Protein AF-A0AAW2GD81-F1 (afdb_monomer_lite)

Sequence (177 aa):
MGRKIFVSSWKNILRLRIRQMFPWLYEVLGHIVSPTDVTKFFIRVIVETIDYRETNNVIRNDFIDMLRELKKHPDKLGDIELTDHLLAAQAFVFFVAGFETSSTTMSNALYELALNQKVQDNLREEIDEAYVKYNGDLKYENIKKMNYLDKVFKGTSSAKKVRCFFFFCFSFNDFTT

Foldseek 3Di:
DLVVVVPDDPVNVVVVVCCVPPVPVCVVCVVVPDQDPVLVVQLVVLLVVLVVCVVVVDDDPDPSNVLVVCQVCVVVVPPDNSDSSNSSVVVVVVCNVVCVVVVVLVVQLVVVCVVPVVLVVVLVVLVVVLCVVVVNDDDPVSVVPSPSVVVSSVVSVVVCVVVVVVVVVVVVVVVPD

Radius of gyration: 21.84 Å; chains: 1; bounding box: 58×33×55 Å

pLDDT: mean 73.51, std 17.92, range [27.25, 95.56]

Secondary structure (DSSP, 8-state):
-HHHHHS--HHHHHHHHHHHH-HHHHHHHGGG----HHHHHHHHHHHHHHHHHHHTT----SHHHHHHHHHH-GGGTTT----HHHHHHHHHHHHHHHHHHHHHHHHHHHHHHHH-HHHHHHHHHHHHHHHHHTTT---HHHHTT-HHHHHHHHHHHHHHHHHHHHHHHHHHHTT--

Organism: NCBI:txid286306

Structure (mmCIF, N/CA/C/O backbone):
data_AF-A0AAW2GD81-F1
#
_entry.id   AF-A0AAW2GD81-F1
#
loop_
_atom_site.group_PDB
_atom_site.id
_atom_site.type_symbol
_atom_site.label_atom_id
_atom_site.label_alt_id
_atom_site.label_comp_id
_atom_site.label_asym_id
_atom_site.label_entity_id
_atom_site.label_seq_id
_atom_site.pdbx_PDB_ins_code
_atom_site.Cartn_x
_atom_site.Cartn_y
_atom_site.Cartn_z
_atom_site.occupancy
_atom_site.B_iso_or_equiv
_atom_site.auth_seq_id
_atom_site.auth_comp_id
_atom_site.auth_asym_id
_atom_site.auth_atom_id
_atom_site.pdbx_PDB_model_num
ATOM 1 N N . MET A 1 1 ? 0.181 -13.813 -2.829 1.00 54.56 1 MET A N 1
ATOM 2 C CA . MET A 1 1 ? 1.376 -13.216 -3.468 1.00 54.56 1 MET A CA 1
ATOM 3 C C . MET A 1 1 ? 2.171 -12.365 -2.482 1.00 54.56 1 MET A C 1
ATOM 5 O O . MET A 1 1 ? 3.228 -12.828 -2.082 1.00 54.56 1 MET A O 1
ATOM 9 N N . GLY A 1 2 ? 1.652 -11.224 -1.998 1.00 57.88 2 GLY A N 1
ATOM 10 C CA . GLY A 1 2 ? 2.378 -10.319 -1.081 1.00 57.88 2 GLY A CA 1
ATOM 11 C C . GLY A 1 2 ? 2.992 -10.999 0.148 1.00 57.88 2 GLY A C 1
ATOM 12 O O . GLY A 1 2 ? 4.177 -10.831 0.396 1.00 57.88 2 GLY A O 1
ATOM 13 N N . ARG A 1 3 ? 2.255 -11.889 0.837 1.00 57.47 3 ARG A N 1
ATOM 14 C CA . ARG A 1 3 ? 2.799 -12.640 1.989 1.00 57.47 3 ARG A CA 1
ATOM 15 C C . ARG A 1 3 ? 4.097 -13.399 1.677 1.00 57.47 3 ARG A C 1
ATOM 17 O O . ARG A 1 3 ? 4.964 -13.425 2.533 1.00 57.47 3 ARG A O 1
ATOM 24 N N . LYS A 1 4 ? 4.271 -13.962 0.469 1.00 62.88 4 LYS A N 1
ATOM 25 C CA . LYS A 1 4 ? 5.480 -14.729 0.092 1.00 62.88 4 LYS A CA 1
ATOM 26 C C . LYS A 1 4 ? 6.751 -13.868 0.026 1.00 62.88 4 LYS A C 1
ATOM 28 O O . LYS A 1 4 ? 7.831 -14.421 0.166 1.00 62.88 4 LYS A O 1
ATOM 33 N N . ILE A 1 5 ? 6.624 -12.551 -0.165 1.00 60.16 5 ILE A N 1
ATOM 34 C CA . ILE A 1 5 ? 7.754 -11.604 -0.125 1.00 60.16 5 ILE A CA 1
ATOM 35 C C . ILE A 1 5 ? 8.283 -11.470 1.309 1.00 60.16 5 ILE A C 1
ATOM 37 O O . ILE A 1 5 ? 9.489 -11.386 1.514 1.00 60.16 5 ILE A O 1
ATOM 41 N N . PHE A 1 6 ? 7.379 -11.505 2.292 1.00 60.94 6 PHE A N 1
ATOM 42 C CA . PHE A 1 6 ? 7.676 -11.219 3.699 1.00 60.94 6 PHE A CA 1
ATOM 43 C C . PHE A 1 6 ? 7.810 -12.469 4.579 1.00 60.94 6 PHE A C 1
ATOM 45 O O . PHE A 1 6 ? 8.219 -12.358 5.733 1.00 60.94 6 PHE A O 1
ATOM 52 N N . VAL A 1 7 ? 7.514 -13.673 4.067 1.00 61.97 7 VAL A N 1
ATOM 53 C CA . VAL A 1 7 ? 7.901 -14.913 4.759 1.00 61.97 7 VAL A CA 1
ATOM 54 C C . VAL A 1 7 ? 9.412 -15.072 4.613 1.00 61.97 7 VAL A C 1
ATOM 56 O O . VAL A 1 7 ? 9.916 -15.543 3.592 1.00 61.97 7 VAL A O 1
ATOM 59 N N . SER A 1 8 ? 10.151 -14.633 5.627 1.00 54.50 8 SER A N 1
ATOM 60 C CA . SER A 1 8 ? 11.606 -14.722 5.630 1.00 54.50 8 SER A CA 1
ATOM 61 C C . SER A 1 8 ? 12.051 -16.183 5.682 1.00 54.50 8 SER A C 1
ATOM 63 O O . SER A 1 8 ? 11.999 -16.840 6.718 1.00 54.50 8 SER A O 1
ATOM 65 N N . SER A 1 9 ? 12.528 -16.698 4.547 1.00 60.16 9 SER A N 1
ATOM 66 C CA . SER A 1 9 ? 13.377 -17.886 4.541 1.00 60.16 9 SER A CA 1
ATOM 67 C C . SER A 1 9 ? 14.662 -17.551 5.298 1.00 60.16 9 SER A C 1
ATOM 69 O O . SER A 1 9 ? 15.224 -16.472 5.109 1.00 60.16 9 SER A O 1
ATOM 71 N N . TRP A 1 10 ? 15.167 -18.469 6.118 1.00 57.72 10 TRP A N 1
ATOM 72 C CA . TRP A 1 10 ? 16.413 -18.286 6.876 1.00 57.72 10 TRP A CA 1
ATOM 73 C C . TRP A 1 10 ? 17.591 -17.846 5.982 1.00 57.72 10 TRP A C 1
ATOM 75 O O . TRP A 1 10 ? 18.424 -17.038 6.382 1.00 57.72 10 TRP A O 1
ATOM 85 N N . LYS A 1 11 ? 17.580 -18.272 4.710 1.00 60.88 11 LYS A N 1
ATOM 86 C CA . LYS A 1 11 ? 18.519 -17.840 3.662 1.00 60.88 11 LYS A CA 1
ATOM 87 C C . LYS A 1 11 ? 18.452 -16.335 3.361 1.00 60.88 11 LYS A C 1
ATOM 89 O O . LYS A 1 11 ? 19.482 -15.724 3.098 1.00 60.88 11 LYS A O 1
ATOM 94 N N . ASN A 1 12 ? 17.264 -15.730 3.400 1.00 62.91 12 ASN A N 1
ATOM 95 C CA . ASN A 1 12 ? 17.059 -14.298 3.167 1.00 62.91 12 ASN A CA 1
ATOM 96 C C . ASN A 1 12 ? 17.467 -13.464 4.387 1.00 62.91 12 ASN A C 1
ATOM 98 O O . ASN A 1 12 ? 18.086 -12.420 4.212 1.00 62.91 12 ASN A O 1
ATOM 102 N N . ILE A 1 13 ? 17.198 -13.943 5.608 1.00 62.97 13 ILE A N 1
ATOM 103 C CA . ILE A 1 13 ? 17.682 -13.299 6.843 1.00 62.97 13 ILE A CA 1
ATOM 104 C C . ILE A 1 13 ? 19.210 -13.312 6.872 1.00 62.97 13 ILE A C 1
ATOM 106 O O . ILE A 1 13 ? 19.828 -12.266 7.054 1.00 62.97 13 ILE A O 1
ATOM 110 N N . LEU A 1 14 ? 19.821 -14.473 6.622 1.00 63.72 14 LEU A N 1
ATOM 111 C CA . LEU A 1 14 ? 21.273 -14.613 6.566 1.00 63.72 14 LEU A CA 1
ATOM 112 C C . LEU A 1 14 ? 21.881 -13.684 5.503 1.00 63.72 14 LEU A C 1
ATOM 114 O O . LEU A 1 14 ? 22.845 -12.979 5.777 1.00 63.72 14 LEU A O 1
ATOM 118 N N . ARG A 1 15 ? 21.262 -13.596 4.320 1.00 62.44 15 ARG A N 1
ATOM 119 C CA . ARG A 1 15 ? 21.666 -12.671 3.248 1.00 62.44 15 ARG A CA 1
ATOM 120 C C . ARG A 1 15 ? 21.580 -11.199 3.667 1.00 62.44 15 ARG A C 1
ATOM 122 O O . ARG A 1 15 ? 22.501 -10.438 3.383 1.00 62.44 15 ARG A O 1
ATOM 129 N N . LEU A 1 16 ? 20.499 -10.789 4.333 1.00 62.78 16 LEU A N 1
ATOM 130 C CA . LEU A 1 16 ? 20.316 -9.413 4.814 1.00 62.78 16 LEU A CA 1
ATOM 131 C C . LEU A 1 16 ? 21.323 -9.056 5.914 1.00 62.78 16 LEU A C 1
ATOM 133 O O . LEU A 1 16 ? 21.840 -7.941 5.932 1.00 62.78 16 LEU A O 1
ATOM 137 N N . ARG A 1 17 ? 21.657 -10.014 6.785 1.00 59.62 17 ARG A N 1
ATOM 138 C CA . ARG A 1 17 ? 22.699 -9.854 7.807 1.00 59.62 17 ARG A CA 1
ATOM 139 C C . ARG A 1 17 ? 24.096 -9.759 7.196 1.00 59.62 17 ARG A C 1
ATOM 141 O O . ARG A 1 17 ? 24.854 -8.881 7.588 1.00 59.62 17 ARG A O 1
ATOM 148 N N . ILE A 1 18 ? 24.404 -10.567 6.180 1.00 62.53 18 ILE A N 1
ATOM 149 C CA . ILE A 1 18 ? 25.664 -10.468 5.424 1.00 62.53 18 ILE A CA 1
ATOM 150 C C . ILE A 1 18 ? 25.779 -9.105 4.726 1.00 62.53 18 ILE A C 1
ATOM 152 O O . ILE A 1 18 ? 26.841 -8.499 4.774 1.00 62.53 18 ILE A O 1
ATOM 156 N N . ARG A 1 19 ? 24.689 -8.571 4.153 1.00 58.25 19 ARG A N 1
ATOM 157 C CA . ARG A 1 19 ? 24.670 -7.227 3.544 1.00 58.25 19 ARG A CA 1
ATOM 158 C C . ARG A 1 19 ? 24.964 -6.111 4.550 1.00 58.25 19 ARG A C 1
ATOM 160 O O . ARG A 1 19 ? 25.643 -5.153 4.204 1.00 58.25 19 ARG A O 1
ATOM 167 N N . GLN A 1 20 ? 24.434 -6.216 5.768 1.00 57.22 20 GLN A N 1
ATOM 168 C CA . GLN A 1 20 ? 24.658 -5.222 6.823 1.00 57.22 20 GLN A CA 1
ATOM 169 C C . GLN A 1 20 ? 26.064 -5.313 7.429 1.00 57.22 20 GLN A C 1
ATOM 171 O O . GLN A 1 20 ? 26.614 -4.294 7.827 1.00 57.22 20 GLN A O 1
ATOM 176 N N . MET A 1 21 ? 26.635 -6.518 7.499 1.00 57.69 21 MET A N 1
ATOM 177 C CA . MET A 1 21 ? 27.901 -6.778 8.192 1.00 57.69 21 MET A CA 1
ATOM 178 C C . MET A 1 21 ? 29.123 -6.748 7.258 1.00 57.69 21 MET A C 1
ATOM 180 O O . MET A 1 21 ? 30.212 -6.391 7.690 1.00 57.69 21 MET A O 1
ATOM 184 N N . PHE A 1 22 ? 28.947 -7.079 5.974 1.00 65.06 22 PHE A N 1
ATOM 185 C CA . PHE A 1 22 ? 30.010 -7.131 4.965 1.00 65.06 22 PHE A CA 1
ATOM 186 C C . PHE A 1 22 ? 29.544 -6.534 3.623 1.00 65.06 22 PHE A C 1
ATOM 188 O O . PHE A 1 22 ? 29.283 -7.277 2.670 1.00 65.06 22 PHE A O 1
ATOM 195 N N . PRO A 1 23 ? 29.472 -5.193 3.510 1.00 62.59 23 PRO A N 1
ATOM 196 C CA . PRO A 1 23 ? 29.014 -4.512 2.295 1.00 62.59 23 PRO A CA 1
ATOM 197 C C . PRO A 1 23 ? 29.844 -4.880 1.053 1.00 62.59 23 PRO A C 1
ATOM 199 O O . PRO A 1 23 ? 29.269 -5.139 0.001 1.00 62.59 23 PRO A O 1
ATOM 202 N N . TRP A 1 24 ? 31.166 -5.049 1.194 1.00 58.28 24 TRP A N 1
ATOM 203 C CA . TRP A 1 24 ? 32.077 -5.399 0.089 1.00 58.28 24 TRP A CA 1
ATOM 204 C C . TRP A 1 24 ? 31.796 -6.768 -0.565 1.00 58.28 24 TRP A C 1
ATOM 206 O O . TRP A 1 24 ? 31.959 -6.941 -1.769 1.00 58.28 24 TRP A O 1
ATOM 216 N N . LEU A 1 25 ? 31.316 -7.744 0.214 1.00 56.66 25 LEU A N 1
ATOM 217 C CA . LEU A 1 25 ? 31.020 -9.101 -0.246 1.00 56.66 25 LEU A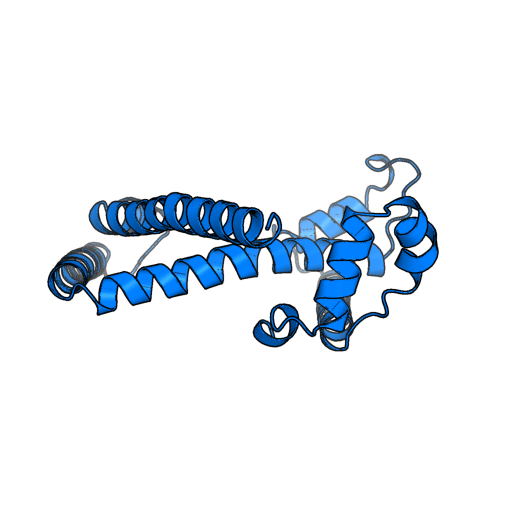 CA 1
ATOM 218 C C . LEU A 1 25 ? 29.663 -9.129 -0.956 1.00 56.66 25 LEU A C 1
ATOM 220 O O . LEU A 1 25 ? 29.466 -9.879 -1.909 1.00 56.66 25 LEU A O 1
ATOM 224 N N . TYR A 1 26 ? 28.733 -8.281 -0.506 1.00 56.34 26 TYR A N 1
ATOM 225 C CA . TYR A 1 26 ? 27.433 -8.093 -1.137 1.00 56.34 26 TYR A CA 1
ATOM 226 C C . TYR A 1 26 ? 27.522 -7.290 -2.439 1.00 56.34 26 TYR A C 1
ATOM 228 O O . TYR A 1 26 ? 26.696 -7.513 -3.309 1.00 56.34 26 TYR A O 1
ATOM 236 N N . GLU A 1 27 ? 28.505 -6.411 -2.635 1.00 58.06 27 GLU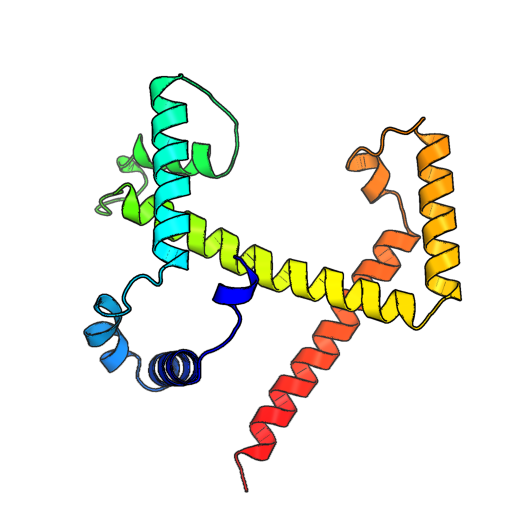 A N 1
ATOM 237 C CA . GLU A 1 27 ? 28.705 -5.773 -3.948 1.00 58.06 27 GLU A CA 1
ATOM 238 C C . GLU A 1 27 ? 29.151 -6.780 -5.020 1.00 58.06 27 GLU A C 1
ATOM 240 O O . GLU A 1 27 ? 28.689 -6.715 -6.156 1.00 58.06 27 GLU A O 1
ATOM 245 N N . VAL A 1 28 ? 29.935 -7.796 -4.642 1.00 56.75 28 VAL A N 1
ATOM 246 C CA . VAL A 1 28 ? 30.357 -8.878 -5.551 1.00 56.75 28 VAL A CA 1
ATOM 247 C C . VAL A 1 28 ? 29.256 -9.936 -5.752 1.00 56.75 28 VAL A C 1
ATOM 249 O O . VAL A 1 28 ? 29.022 -10.390 -6.869 1.00 56.75 28 VAL A O 1
ATOM 252 N N . LEU A 1 29 ? 28.541 -10.330 -4.689 1.00 46.03 29 LEU A N 1
ATOM 253 C CA . LEU A 1 29 ? 27.479 -11.358 -4.737 1.00 46.03 29 LEU A CA 1
ATOM 254 C C . LEU A 1 29 ? 26.064 -10.799 -4.987 1.00 46.03 29 LEU A C 1
ATOM 256 O O . LEU A 1 29 ? 25.127 -11.567 -5.211 1.00 46.03 29 LEU A O 1
ATOM 260 N N . GLY A 1 30 ? 25.877 -9.480 -4.947 1.00 50.72 30 GLY A N 1
ATOM 261 C CA . GLY A 1 30 ? 24.583 -8.792 -5.046 1.00 50.72 30 GLY A CA 1
ATOM 262 C C . GLY A 1 30 ? 23.939 -8.909 -6.422 1.00 50.72 30 GLY A C 1
ATOM 263 O O . GLY A 1 30 ? 22.718 -9.037 -6.517 1.00 50.72 30 GLY A O 1
ATOM 264 N N . HIS A 1 31 ? 24.759 -9.005 -7.472 1.00 52.00 31 HIS A N 1
ATOM 265 C CA . HIS A 1 31 ? 24.326 -9.339 -8.832 1.00 52.00 31 HIS A CA 1
ATOM 266 C C . HIS A 1 31 ? 23.762 -10.770 -8.965 1.00 52.00 31 HIS A C 1
ATOM 268 O O . HIS A 1 31 ? 23.119 -11.085 -9.962 1.00 52.00 31 HIS A O 1
ATOM 274 N N . ILE A 1 32 ? 23.956 -11.632 -7.955 1.00 43.56 32 ILE A N 1
ATOM 275 C CA . ILE A 1 32 ? 23.536 -13.047 -7.931 1.00 43.56 32 ILE A CA 1
ATOM 276 C C . ILE A 1 32 ? 22.288 -13.251 -7.047 1.00 43.56 32 ILE A C 1
ATOM 278 O O . ILE A 1 32 ? 21.827 -14.377 -6.843 1.00 43.56 32 ILE A O 1
ATOM 282 N N . VAL A 1 33 ? 21.662 -12.184 -6.529 1.00 51.19 33 VAL A N 1
ATOM 283 C CA . VAL A 1 33 ? 20.359 -12.303 -5.853 1.00 51.19 33 VAL A CA 1
ATOM 284 C C . VAL A 1 33 ? 19.287 -12.587 -6.905 1.00 51.19 33 VAL A C 1
ATOM 286 O O . VAL A 1 33 ? 18.623 -11.695 -7.421 1.00 51.19 33 VAL A O 1
ATOM 289 N N . SER A 1 34 ? 19.167 -13.871 -7.245 1.00 47.91 34 SER A N 1
ATOM 290 C CA . SER A 1 34 ? 18.274 -14.391 -8.272 1.00 47.91 34 SER A CA 1
ATOM 291 C C . SER A 1 34 ? 16.852 -13.856 -8.077 1.00 47.91 34 SER A C 1
ATOM 293 O O . SER A 1 34 ? 16.343 -13.890 -6.946 1.00 47.91 34 SER A O 1
ATOM 295 N N . PRO A 1 35 ? 16.191 -13.371 -9.144 1.00 56.06 35 PRO A N 1
ATOM 296 C CA . PRO A 1 35 ? 14.822 -12.908 -9.045 1.00 56.06 35 PRO A CA 1
ATOM 297 C C . PRO A 1 35 ? 13.951 -14.082 -8.601 1.00 56.06 35 PRO A C 1
ATOM 299 O O . PRO A 1 35 ? 13.804 -15.082 -9.306 1.00 56.06 35 PRO A O 1
ATOM 302 N N . THR A 1 36 ? 13.391 -13.960 -7.398 1.00 65.62 36 THR A N 1
ATOM 303 C CA . THR A 1 36 ? 12.396 -14.910 -6.893 1.00 65.62 36 THR A CA 1
ATOM 304 C C . THR A 1 36 ? 11.202 -14.947 -7.849 1.00 65.62 36 THR A C 1
ATOM 306 O O . THR A 1 36 ? 10.950 -13.971 -8.560 1.00 65.62 36 THR A O 1
ATOM 309 N N . ASP A 1 37 ? 10.423 -16.030 -7.854 1.00 72.12 37 ASP A N 1
ATOM 310 C CA . ASP A 1 37 ? 9.219 -16.130 -8.700 1.00 72.12 37 ASP A CA 1
ATOM 311 C C . ASP A 1 37 ? 8.272 -14.937 -8.511 1.00 72.12 37 ASP A C 1
ATOM 313 O O . ASP A 1 37 ? 7.595 -14.504 -9.443 1.00 72.12 37 ASP A O 1
ATOM 317 N N . VAL A 1 38 ? 8.275 -14.357 -7.307 1.00 71.56 38 VAL A N 1
ATOM 318 C CA . VAL A 1 38 ? 7.512 -13.153 -6.992 1.00 71.56 38 VAL A CA 1
ATOM 319 C C . VAL A 1 38 ? 8.084 -11.936 -7.717 1.00 71.56 38 VAL A C 1
ATOM 321 O O . VAL A 1 38 ? 7.341 -11.240 -8.398 1.00 71.56 38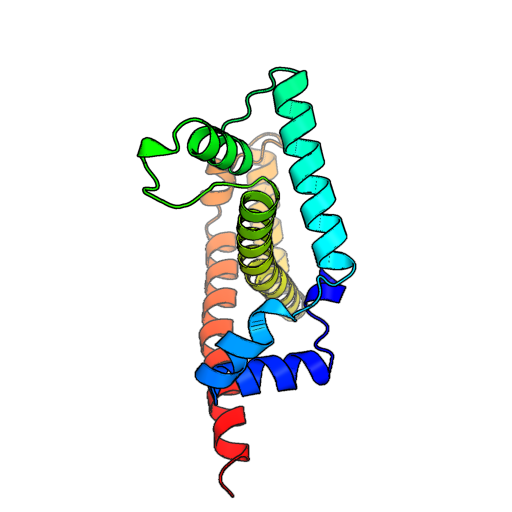 VAL A O 1
ATOM 324 N N . THR A 1 39 ? 9.394 -11.704 -7.649 1.00 72.00 39 THR A N 1
ATOM 325 C CA . THR A 1 39 ? 10.052 -10.601 -8.368 1.00 72.00 39 THR A CA 1
ATOM 326 C C . THR A 1 39 ? 9.825 -10.702 -9.878 1.00 72.00 39 THR A C 1
ATOM 328 O O . THR A 1 39 ? 9.468 -9.707 -10.501 1.00 72.00 39 THR A O 1
ATOM 331 N N . LYS A 1 40 ? 9.947 -11.903 -10.466 1.00 79.62 40 LYS A N 1
ATOM 332 C CA . LYS A 1 40 ? 9.684 -12.124 -11.900 1.00 79.62 40 LYS A CA 1
ATOM 333 C C . LYS A 1 40 ? 8.239 -11.806 -12.275 1.00 79.62 40 LYS A C 1
ATOM 335 O O . LYS A 1 40 ? 8.005 -11.149 -13.283 1.00 79.62 40 LYS A O 1
ATOM 340 N N . PHE A 1 41 ? 7.280 -12.245 -11.458 1.00 83.06 41 PHE A N 1
ATOM 341 C CA . PHE A 1 41 ? 5.867 -11.934 -11.657 1.00 83.06 41 PHE A CA 1
ATOM 342 C C . PHE A 1 41 ? 5.608 -10.423 -11.633 1.00 83.06 41 PHE A C 1
ATOM 344 O O . PHE A 1 41 ? 4.957 -9.910 -12.537 1.00 83.06 41 PHE A O 1
ATOM 351 N N . PHE A 1 42 ? 6.133 -9.711 -10.630 1.00 81.38 42 PHE A N 1
ATOM 352 C CA . PHE A 1 42 ? 5.947 -8.263 -10.518 1.00 81.38 42 PHE A CA 1
ATOM 353 C C . PHE A 1 42 ? 6.597 -7.509 -11.675 1.00 81.38 42 PHE A C 1
ATOM 355 O O . PHE A 1 42 ? 5.949 -6.643 -12.256 1.00 81.38 42 PHE A O 1
ATOM 362 N N . ILE A 1 43 ? 7.833 -7.868 -12.041 1.00 81.62 43 ILE A N 1
ATOM 363 C CA . ILE A 1 43 ? 8.514 -7.265 -13.189 1.00 81.62 43 ILE A CA 1
ATOM 364 C C . ILE A 1 43 ? 7.684 -7.467 -14.455 1.00 81.62 43 ILE A C 1
ATOM 366 O O . ILE A 1 43 ? 7.412 -6.499 -15.154 1.00 81.62 43 ILE A O 1
ATOM 370 N N . ARG A 1 44 ? 7.221 -8.698 -14.703 1.00 86.69 44 ARG A N 1
ATOM 371 C CA . ARG A 1 44 ? 6.382 -9.013 -15.862 1.00 86.69 44 ARG A CA 1
ATOM 372 C C . ARG A 1 44 ? 5.119 -8.150 -15.906 1.00 86.69 44 ARG A C 1
ATOM 374 O O . ARG A 1 44 ? 4.870 -7.523 -16.922 1.00 86.69 44 ARG A O 1
ATOM 381 N N . VAL A 1 45 ? 4.369 -8.063 -14.804 1.00 88.62 45 VAL A N 1
ATOM 382 C CA . VAL A 1 45 ? 3.128 -7.264 -14.742 1.00 88.62 45 VAL A CA 1
ATOM 383 C C . VAL A 1 45 ? 3.392 -5.780 -15.001 1.00 88.62 45 VAL A C 1
ATOM 385 O O . VAL A 1 45 ? 2.603 -5.128 -15.680 1.00 88.62 45 VAL A O 1
ATOM 388 N N . ILE A 1 46 ? 4.481 -5.230 -14.459 1.00 86.69 46 ILE A N 1
ATOM 389 C CA . ILE A 1 46 ? 4.817 -3.816 -14.655 1.00 86.69 46 ILE A CA 1
ATOM 390 C C . ILE A 1 46 ? 5.209 -3.549 -16.110 1.00 86.69 46 ILE A C 1
ATOM 392 O O . ILE A 1 46 ? 4.688 -2.601 -16.691 1.00 86.69 46 ILE A O 1
ATOM 396 N N . VAL A 1 47 ? 6.058 -4.393 -16.703 1.00 85.75 47 VAL A N 1
ATOM 397 C CA . VAL A 1 47 ? 6.456 -4.278 -18.117 1.00 85.75 47 VAL A CA 1
ATOM 398 C C . VAL A 1 47 ? 5.231 -4.394 -19.028 1.00 85.75 47 VAL A C 1
ATOM 400 O O . VAL A 1 47 ? 4.966 -3.477 -19.794 1.00 85.75 47 VAL A O 1
ATOM 403 N N . GLU A 1 48 ? 4.396 -5.423 -18.845 1.00 88.94 48 GLU A N 1
ATOM 404 C CA . GLU A 1 48 ? 3.144 -5.595 -19.603 1.00 88.94 48 GLU A CA 1
ATOM 405 C C . GLU A 1 48 ? 2.206 -4.382 -19.461 1.00 88.94 48 GLU A C 1
ATOM 407 O O . GLU A 1 48 ? 1.533 -3.986 -20.413 1.00 88.94 48 GLU A O 1
ATOM 412 N N . THR A 1 49 ? 2.162 -3.759 -18.278 1.00 89.06 49 THR A N 1
ATOM 413 C CA . THR A 1 49 ? 1.353 -2.553 -18.040 1.00 89.06 49 THR A CA 1
ATOM 414 C C . THR A 1 49 ? 1.905 -1.339 -18.784 1.00 89.06 49 THR A C 1
ATOM 416 O O . THR A 1 49 ? 1.119 -0.547 -19.308 1.00 89.06 49 THR A O 1
ATOM 419 N N . ILE A 1 50 ? 3.228 -1.171 -18.822 1.00 85.25 50 ILE A N 1
ATOM 420 C CA . ILE A 1 50 ? 3.884 -0.095 -19.575 1.00 85.25 50 ILE A CA 1
ATOM 421 C C . ILE A 1 50 ? 3.612 -0.290 -21.072 1.00 85.25 50 ILE A C 1
ATOM 423 O O . ILE A 1 50 ? 3.061 0.617 -21.697 1.00 85.25 50 ILE A O 1
ATOM 427 N N . ASP A 1 51 ? 3.864 -1.488 -21.603 1.00 87.62 51 ASP A N 1
ATOM 428 C CA . ASP A 1 51 ? 3.674 -1.831 -23.020 1.00 87.62 51 ASP A CA 1
ATOM 429 C C . ASP A 1 51 ? 2.220 -1.630 -23.471 1.00 87.62 51 ASP A C 1
ATOM 431 O O . ASP A 1 51 ? 1.942 -1.036 -24.520 1.00 87.62 51 ASP A O 1
ATOM 435 N N . TYR A 1 52 ? 1.260 -2.074 -22.652 1.00 90.31 52 TYR A N 1
ATOM 436 C CA . TYR A 1 52 ? -0.16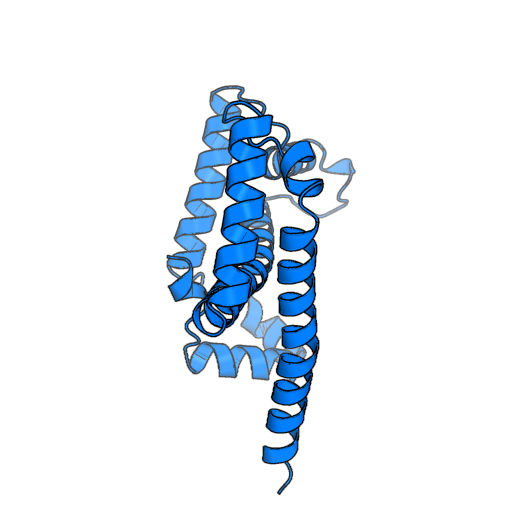4 -1.882 -22.920 1.00 90.31 52 TYR A CA 1
ATOM 437 C C . TYR A 1 52 ? -0.527 -0.395 -23.000 1.00 90.31 52 TYR A C 1
ATOM 439 O O . TYR A 1 52 ? -1.270 0.016 -23.895 1.00 90.31 52 TYR A O 1
ATOM 447 N N . ARG A 1 53 ? -0.018 0.427 -22.075 1.00 88.62 53 ARG A N 1
ATOM 448 C CA . ARG A 1 53 ? -0.308 1.869 -22.039 1.00 88.62 53 ARG A CA 1
ATOM 449 C C . ARG A 1 53 ? 0.347 2.620 -23.190 1.00 88.62 53 ARG A C 1
ATOM 451 O O . ARG A 1 53 ? -0.249 3.579 -23.674 1.00 88.62 53 ARG A O 1
ATOM 458 N N . GLU A 1 54 ? 1.539 2.205 -23.614 1.00 83.81 54 GLU A N 1
ATOM 459 C CA . GLU A 1 54 ? 2.212 2.758 -24.792 1.00 83.81 54 GLU A CA 1
ATOM 460 C C . GLU A 1 54 ? 1.445 2.424 -26.073 1.00 83.81 54 GLU A C 1
ATOM 462 O O . GLU A 1 54 ? 1.123 3.325 -26.842 1.00 83.81 54 GLU A O 1
ATOM 467 N N . THR A 1 55 ? 1.053 1.162 -26.253 1.00 89.62 55 THR A N 1
ATOM 468 C CA . THR A 1 55 ? 0.338 0.710 -27.459 1.00 89.62 55 THR A CA 1
ATOM 469 C C . THR A 1 55 ? -1.050 1.344 -27.586 1.00 89.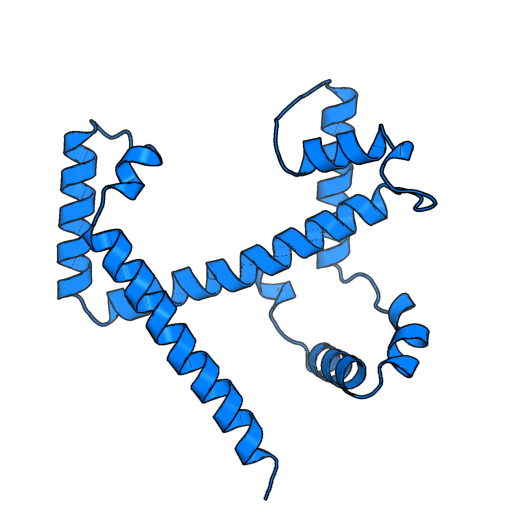62 55 THR A C 1
ATOM 471 O O . THR A 1 55 ? -1.474 1.712 -28.679 1.00 89.62 55 THR A O 1
ATOM 474 N N . ASN A 1 56 ? -1.767 1.500 -26.469 1.00 91.38 56 ASN A N 1
ATOM 475 C CA . ASN A 1 56 ? -3.141 2.013 -26.458 1.00 91.38 56 ASN A CA 1
ATOM 476 C C . ASN A 1 56 ? -3.237 3.524 -26.181 1.00 91.38 56 ASN A C 1
ATOM 478 O O . ASN A 1 56 ? -4.344 4.037 -26.028 1.00 91.38 56 ASN A O 1
ATOM 482 N N . ASN A 1 57 ? -2.109 4.240 -26.089 1.00 85.81 57 ASN A N 1
ATOM 483 C CA . ASN A 1 57 ? -2.053 5.671 -25.757 1.00 85.81 57 ASN A CA 1
ATOM 484 C C . ASN A 1 57 ? -2.870 6.053 -24.505 1.00 85.81 57 ASN A C 1
ATOM 486 O O . ASN A 1 57 ? -3.519 7.098 -24.450 1.00 85.81 57 ASN A O 1
ATOM 490 N N . VAL A 1 58 ? -2.836 5.203 -23.474 1.00 87.62 58 VAL A N 1
ATOM 491 C CA . VAL A 1 58 ? -3.524 5.467 -22.205 1.00 87.62 58 VAL A CA 1
ATOM 492 C C . VAL A 1 58 ? -2.616 6.311 -21.313 1.00 87.62 58 VAL A C 1
ATOM 494 O O . VAL A 1 58 ? -1.486 5.920 -20.999 1.00 87.62 58 VAL A O 1
ATOM 497 N N . ILE A 1 59 ? -3.128 7.468 -20.887 1.00 85.00 59 ILE A N 1
ATOM 498 C CA . ILE A 1 59 ? -2.473 8.368 -19.933 1.00 85.00 59 ILE A CA 1
ATOM 499 C C . ILE A 1 59 ? -3.272 8.357 -18.633 1.00 85.00 59 ILE A C 1
ATOM 501 O O . ILE A 1 59 ? -4.471 8.636 -18.605 1.00 85.00 59 ILE A O 1
ATOM 505 N N . ARG A 1 60 ? -2.591 8.018 -17.548 1.00 82.06 60 ARG A N 1
ATOM 506 C CA . ARG A 1 60 ? -3.103 7.980 -16.190 1.00 82.06 60 ARG A CA 1
ATOM 507 C C . ARG A 1 60 ? -1.998 8.529 -15.301 1.00 82.06 60 ARG A C 1
ATOM 509 O O . ARG A 1 60 ? -1.072 7.792 -15.010 1.00 82.06 60 ARG A O 1
ATOM 516 N N . ASN A 1 61 ? -2.107 9.802 -14.905 1.00 88.56 61 ASN A N 1
ATOM 517 C CA . ASN A 1 61 ? -1.129 10.569 -14.108 1.00 88.56 61 ASN A CA 1
ATOM 518 C C . ASN A 1 61 ? -0.793 9.901 -12.756 1.00 88.56 61 ASN A C 1
ATOM 520 O O . ASN A 1 61 ? -1.207 10.352 -11.690 1.00 88.56 61 ASN A O 1
ATOM 524 N N . ASP A 1 62 ? -0.083 8.785 -12.813 1.00 89.50 62 ASP A N 1
ATOM 525 C CA . ASP A 1 62 ? 0.245 7.886 -11.726 1.00 89.50 62 ASP A CA 1
ATOM 526 C C . ASP A 1 62 ? 1.743 7.568 -11.749 1.00 89.50 62 ASP A C 1
ATOM 528 O O . ASP A 1 62 ? 2.514 8.072 -12.567 1.00 89.50 62 ASP A O 1
ATOM 532 N N . PHE A 1 63 ? 2.172 6.740 -10.803 1.00 87.00 63 PHE A N 1
ATOM 533 C CA . PHE A 1 63 ? 3.578 6.404 -10.648 1.00 87.00 63 PHE A CA 1
ATOM 534 C C . PHE A 1 63 ? 4.185 5.724 -11.894 1.00 87.00 63 PHE A C 1
ATOM 536 O O . PHE A 1 63 ? 5.334 5.994 -12.228 1.00 87.00 63 PHE A O 1
ATOM 543 N N . ILE A 1 64 ? 3.429 4.887 -12.614 1.00 87.19 64 ILE A N 1
ATOM 544 C CA . ILE A 1 64 ? 3.920 4.210 -13.826 1.00 87.19 64 ILE A CA 1
ATOM 545 C C . ILE A 1 64 ? 4.074 5.213 -14.973 1.00 87.19 64 ILE A C 1
ATOM 547 O O . ILE A 1 64 ? 5.045 5.152 -15.725 1.00 87.19 64 ILE A O 1
ATOM 551 N N . ASP A 1 65 ? 3.161 6.175 -15.077 1.00 88.38 65 ASP A N 1
ATOM 552 C CA . ASP A 1 65 ? 3.260 7.235 -16.077 1.00 88.38 65 ASP A CA 1
ATOM 553 C C . ASP A 1 65 ? 4.436 8.182 -15.807 1.00 88.38 65 ASP A C 1
ATOM 555 O O . ASP A 1 65 ? 5.121 8.566 -16.753 1.00 88.38 65 ASP A O 1
ATOM 559 N N . MET A 1 66 ? 4.734 8.476 -14.538 1.00 86.50 66 MET A N 1
ATOM 560 C CA . MET A 1 66 ? 5.940 9.215 -14.147 1.00 86.50 66 MET A CA 1
ATOM 561 C C . MET A 1 66 ? 7.215 8.465 -14.559 1.00 86.50 66 MET A C 1
ATOM 563 O O . MET A 1 66 ? 8.131 9.057 -15.120 1.00 86.50 66 MET A O 1
ATOM 567 N N . LEU A 1 67 ? 7.263 7.147 -14.341 1.00 84.69 67 LEU A N 1
ATOM 568 C CA . LEU A 1 67 ? 8.376 6.304 -14.787 1.00 84.69 67 LEU A CA 1
ATOM 569 C C . LEU A 1 67 ? 8.537 6.305 -16.318 1.00 84.69 67 LEU A C 1
ATOM 571 O O . LEU A 1 67 ? 9.657 6.384 -16.822 1.00 84.69 67 LEU A O 1
ATOM 575 N N . ARG A 1 68 ? 7.428 6.274 -17.066 1.00 83.56 68 ARG A N 1
ATOM 576 C CA . ARG A 1 68 ? 7.428 6.385 -18.533 1.00 83.56 68 ARG A CA 1
ATOM 577 C C . ARG A 1 68 ? 7.911 7.759 -19.005 1.00 83.56 68 ARG A C 1
ATOM 579 O O . ARG A 1 68 ? 8.629 7.845 -19.996 1.00 83.56 68 ARG A O 1
ATOM 586 N N . GLU A 1 69 ? 7.532 8.832 -18.317 1.00 84.00 69 GLU A N 1
ATOM 587 C CA . GLU A 1 69 ? 8.007 10.187 -18.620 1.00 84.00 69 GLU A CA 1
ATOM 588 C C . GLU A 1 69 ? 9.518 10.317 -18.388 1.00 84.00 69 GLU A C 1
ATOM 590 O O . GLU A 1 69 ? 10.224 10.850 -19.242 1.00 84.00 69 GLU A O 1
ATOM 595 N N . LEU A 1 70 ? 10.033 9.742 -17.296 1.00 82.94 70 LEU A N 1
ATOM 596 C CA . LEU A 1 70 ? 11.474 9.667 -17.031 1.00 82.94 70 LEU A CA 1
ATOM 597 C C . LEU A 1 70 ? 12.221 8.866 -18.109 1.00 82.94 70 LEU A C 1
ATOM 599 O O . LEU A 1 70 ? 13.303 9.271 -18.520 1.00 82.94 70 LEU A O 1
ATOM 603 N N . LYS A 1 71 ? 11.628 7.781 -18.626 1.00 79.31 71 LYS A N 1
ATOM 604 C CA . LYS A 1 71 ? 12.184 7.004 -19.752 1.00 79.31 71 LYS A CA 1
ATOM 605 C C . LYS A 1 71 ? 12.290 7.827 -21.041 1.00 79.31 71 LYS A C 1
ATOM 607 O O . LYS A 1 71 ? 13.249 7.669 -21.789 1.00 79.31 71 LYS A O 1
ATOM 612 N N . LYS A 1 72 ? 11.313 8.700 -21.311 1.00 81.00 72 LYS A N 1
ATOM 613 C CA . LYS A 1 72 ? 11.284 9.562 -22.510 1.00 81.00 72 LYS A CA 1
ATOM 614 C C . LYS A 1 72 ? 12.256 10.743 -22.439 1.00 81.00 72 LYS A C 1
ATOM 616 O O . LYS A 1 72 ? 12.618 11.273 -23.486 1.00 81.00 72 LYS A O 1
ATOM 621 N N . HIS A 1 73 ? 12.673 11.135 -21.236 1.00 81.75 73 HIS A N 1
ATOM 622 C CA . HIS A 1 73 ? 13.578 12.258 -20.980 1.00 81.75 73 HIS A CA 1
ATOM 623 C C . HIS A 1 73 ? 14.850 11.799 -20.241 1.00 81.75 73 HIS A C 1
ATOM 625 O O . HIS A 1 73 ? 15.046 12.151 -19.071 1.00 81.75 73 HIS A O 1
ATOM 631 N N . PRO A 1 74 ? 15.719 10.999 -20.896 1.00 71.56 74 PRO A N 1
ATOM 632 C CA . PRO A 1 74 ? 16.941 10.480 -20.278 1.00 71.56 74 PRO A CA 1
ATOM 633 C C . PRO A 1 74 ? 17.945 11.590 -19.925 1.00 71.56 74 PRO A C 1
ATOM 635 O O . PRO A 1 74 ? 18.777 11.413 -19.041 1.00 71.56 74 PRO A O 1
ATOM 638 N N . ASP A 1 75 ? 17.817 12.769 -20.540 1.00 73.94 75 ASP A N 1
ATOM 639 C CA . ASP A 1 75 ? 18.596 13.979 -20.260 1.00 73.94 75 ASP A CA 1
ATOM 640 C C . ASP A 1 75 ? 18.528 14.424 -18.789 1.00 73.94 75 ASP A C 1
ATOM 642 O O . ASP A 1 75 ? 19.466 15.035 -18.278 1.00 73.94 75 ASP A O 1
ATOM 646 N N . LYS A 1 76 ? 17.455 14.062 -18.074 1.00 69.88 76 LYS A N 1
ATOM 647 C CA . LYS A 1 76 ? 17.280 14.366 -16.645 1.00 69.88 76 LYS A CA 1
ATOM 648 C C . LYS A 1 76 ? 17.995 13.389 -15.703 1.00 69.88 76 LYS A C 1
ATOM 650 O O . LYS A 1 76 ? 18.048 13.660 -14.505 1.00 69.88 76 LYS A O 1
ATOM 655 N N . LEU A 1 77 ? 18.507 12.263 -16.206 1.00 65.81 77 LEU A N 1
ATOM 656 C CA . LEU A 1 77 ? 19.080 11.172 -15.402 1.00 65.81 77 LEU A CA 1
ATOM 657 C C . LEU A 1 77 ? 20.587 10.943 -15.608 1.00 65.81 77 LEU A C 1
ATOM 659 O O . LEU A 1 77 ? 21.159 10.085 -14.934 1.00 65.81 77 LEU A O 1
ATOM 663 N N . GLY A 1 78 ? 21.247 11.729 -16.463 1.00 69.88 78 GLY A N 1
ATOM 664 C CA . GLY A 1 78 ? 22.681 11.582 -16.744 1.00 69.88 78 GLY A CA 1
ATOM 665 C C . GLY A 1 78 ? 22.995 10.281 -17.493 1.00 69.88 78 GLY A C 1
ATOM 666 O O . GLY A 1 78 ? 22.225 9.868 -18.354 1.00 69.88 78 GLY A O 1
ATOM 667 N N . ASP A 1 79 ? 24.102 9.616 -17.145 1.00 65.81 79 ASP A N 1
ATOM 668 C CA . ASP A 1 79 ? 24.591 8.389 -17.809 1.00 65.81 79 ASP A CA 1
ATOM 669 C C . ASP A 1 79 ? 23.821 7.101 -17.426 1.00 65.81 79 ASP A C 1
ATOM 671 O O . ASP A 1 79 ? 24.288 5.987 -17.670 1.00 65.81 79 ASP A O 1
ATOM 675 N N . ILE A 1 80 ? 22.654 7.213 -16.781 1.00 68.19 80 ILE A N 1
ATOM 676 C CA . ILE A 1 80 ? 21.870 6.049 -16.346 1.00 68.19 80 ILE A CA 1
ATOM 677 C C . ILE A 1 80 ? 20.966 5.580 -17.489 1.00 68.19 80 ILE A C 1
ATOM 679 O O . ILE A 1 80 ? 19.953 6.206 -17.801 1.00 68.19 80 ILE A O 1
ATOM 683 N N . GLU A 1 81 ? 21.291 4.427 -18.073 1.00 67.31 81 GLU A N 1
ATOM 684 C CA . GLU A 1 81 ? 20.448 3.787 -19.080 1.00 67.31 81 GLU A CA 1
ATOM 685 C C . GLU A 1 81 ? 19.179 3.196 -18.440 1.00 67.31 81 GLU A C 1
ATOM 687 O O . GLU A 1 81 ? 19.211 2.275 -17.618 1.00 67.31 81 GLU A O 1
ATOM 692 N N . LEU A 1 82 ? 18.028 3.755 -18.810 1.00 70.06 82 LEU A N 1
ATOM 693 C CA . LEU A 1 82 ? 16.735 3.431 -18.219 1.00 70.06 82 LEU A CA 1
ATOM 694 C C . LEU A 1 82 ? 16.083 2.236 -18.932 1.00 70.06 82 LEU A C 1
ATOM 696 O O . LEU A 1 82 ? 15.203 2.385 -19.778 1.00 70.06 82 LEU A O 1
ATOM 700 N N . THR A 1 83 ? 16.522 1.023 -18.593 1.00 78.06 83 THR A N 1
ATOM 701 C CA . THR A 1 83 ? 15.918 -0.215 -19.115 1.00 78.06 83 THR A CA 1
ATOM 702 C C . THR A 1 83 ? 14.544 -0.480 -18.481 1.00 78.06 83 THR A C 1
ATOM 704 O O . THR A 1 83 ? 14.330 -0.201 -17.299 1.00 78.06 83 THR A O 1
ATOM 707 N N . ASP A 1 84 ? 13.628 -1.132 -19.205 1.00 74.69 84 ASP A N 1
ATOM 708 C CA . ASP A 1 84 ? 12.308 -1.539 -18.682 1.00 74.69 84 ASP A CA 1
ATOM 709 C C . ASP A 1 84 ? 12.396 -2.403 -17.417 1.00 74.69 84 ASP A C 1
ATOM 711 O O . ASP A 1 84 ? 11.588 -2.283 -16.494 1.00 74.69 84 ASP A O 1
ATOM 715 N N . HIS A 1 85 ? 13.442 -3.222 -17.315 1.00 73.69 85 HIS A N 1
ATOM 716 C CA . HIS A 1 85 ? 13.734 -3.992 -16.110 1.00 73.69 85 HIS A CA 1
ATOM 717 C C . HIS A 1 85 ? 14.116 -3.120 -14.908 1.00 73.69 85 HIS A C 1
ATOM 719 O O . HIS A 1 85 ? 13.729 -3.447 -13.786 1.00 73.69 85 HIS A O 1
ATOM 725 N N . LEU A 1 86 ? 14.837 -2.016 -15.124 1.00 76.38 86 LEU A N 1
ATOM 726 C CA . LEU A 1 86 ? 15.211 -1.079 -14.064 1.00 76.38 86 LEU A CA 1
ATOM 727 C C . LEU A 1 86 ? 13.980 -0.312 -13.562 1.00 76.38 86 LEU A C 1
ATOM 729 O O . LEU A 1 86 ? 13.774 -0.197 -12.354 1.00 76.38 86 LEU A O 1
ATOM 733 N N . LEU A 1 87 ? 13.111 0.124 -14.477 1.00 79.50 87 LEU A N 1
ATOM 734 C CA . LEU A 1 87 ? 11.821 0.737 -14.149 1.00 79.50 87 LEU A CA 1
ATOM 735 C C . LEU A 1 87 ? 10.934 -0.186 -13.324 1.00 79.50 87 LEU A C 1
ATOM 737 O O . LEU A 1 87 ? 10.409 0.198 -12.275 1.00 79.50 87 LEU A O 1
ATOM 741 N N . ALA A 1 88 ? 10.800 -1.427 -13.782 1.00 79.81 88 ALA A N 1
ATOM 742 C CA . ALA A 1 88 ? 10.017 -2.432 -13.094 1.00 79.81 88 ALA A CA 1
ATOM 743 C C . ALA A 1 88 ? 10.605 -2.775 -11.716 1.00 79.81 88 ALA A C 1
ATOM 745 O O . ALA A 1 88 ? 9.858 -2.947 -10.750 1.00 79.81 88 ALA A O 1
ATOM 746 N N . ALA A 1 89 ? 11.935 -2.813 -11.588 1.00 77.19 89 ALA A N 1
ATOM 747 C CA . ALA A 1 89 ? 12.607 -2.992 -10.306 1.00 77.19 89 ALA A CA 1
ATOM 748 C C . ALA A 1 89 ? 12.336 -1.822 -9.346 1.00 77.19 89 ALA A C 1
ATOM 750 O O . ALA A 1 89 ? 12.006 -2.056 -8.182 1.00 77.19 89 ALA A O 1
ATOM 751 N N . GLN A 1 90 ? 12.393 -0.575 -9.821 1.00 78.81 90 GLN A N 1
ATOM 752 C CA . GLN A 1 90 ? 12.103 0.598 -8.996 1.00 78.81 90 GLN A CA 1
ATOM 753 C C . GLN A 1 90 ? 10.649 0.595 -8.504 1.00 78.81 90 GLN A C 1
ATOM 755 O O . GLN A 1 90 ? 10.388 0.798 -7.316 1.00 78.81 90 GLN A O 1
ATOM 760 N N . ALA A 1 91 ? 9.699 0.297 -9.390 1.00 82.81 91 ALA A N 1
ATOM 761 C CA . ALA A 1 91 ? 8.293 0.145 -9.027 1.00 82.81 91 ALA A CA 1
ATOM 762 C C . ALA A 1 91 ? 8.061 -0.985 -8.016 1.00 82.81 91 ALA A C 1
ATOM 764 O O . ALA A 1 91 ? 7.266 -0.834 -7.084 1.00 82.81 91 ALA A O 1
ATOM 765 N N . PHE A 1 92 ? 8.798 -2.089 -8.140 1.00 79.19 92 PHE A N 1
ATOM 766 C CA . PHE A 1 92 ? 8.753 -3.175 -7.169 1.00 79.19 92 PHE A CA 1
ATOM 767 C C . PHE A 1 92 ? 9.250 -2.741 -5.781 1.00 79.19 92 PHE A C 1
ATOM 769 O O . PHE A 1 92 ? 8.615 -3.074 -4.780 1.00 79.19 92 PHE A O 1
ATOM 776 N N . VAL A 1 93 ? 10.330 -1.956 -5.697 1.00 75.12 93 VAL A N 1
ATOM 777 C CA . VAL A 1 93 ? 10.836 -1.421 -4.418 1.00 75.12 93 VAL A CA 1
ATOM 778 C C . VAL A 1 93 ? 9.794 -0.530 -3.739 1.00 75.12 93 VAL A C 1
ATOM 780 O O . VAL A 1 93 ? 9.510 -0.719 -2.554 1.00 75.12 93 VAL A O 1
ATOM 783 N N . PHE A 1 94 ? 9.175 0.390 -4.486 1.00 78.62 94 PHE A N 1
ATOM 784 C CA . PHE A 1 94 ? 8.096 1.236 -3.963 1.00 78.62 94 PHE A CA 1
ATOM 785 C C . PHE A 1 94 ? 6.907 0.413 -3.456 1.00 78.62 94 PHE A C 1
ATOM 787 O O . PHE A 1 94 ? 6.382 0.684 -2.374 1.00 78.62 94 PHE A O 1
ATOM 794 N N . PHE A 1 95 ? 6.513 -0.626 -4.197 1.00 81.25 95 PHE A N 1
ATOM 795 C CA . PHE A 1 95 ? 5.447 -1.531 -3.781 1.00 81.25 95 PHE A CA 1
ATOM 796 C C . PHE A 1 95 ? 5.774 -2.240 -2.461 1.00 81.25 95 PHE A C 1
ATOM 798 O O . PHE A 1 95 ? 4.943 -2.251 -1.556 1.00 81.25 95 PHE A O 1
ATOM 805 N N . VAL A 1 96 ? 6.976 -2.809 -2.324 1.00 71.69 96 VAL A N 1
ATOM 806 C CA . VAL A 1 96 ? 7.386 -3.538 -1.110 1.00 71.69 96 VAL A CA 1
ATOM 807 C C . VAL A 1 96 ? 7.410 -2.611 0.106 1.00 71.69 96 VAL A C 1
ATOM 809 O O . VAL A 1 96 ? 6.837 -2.955 1.141 1.00 71.69 96 VAL A O 1
ATOM 812 N N . ALA A 1 97 ? 8.003 -1.422 -0.035 1.00 75.69 97 ALA A N 1
ATOM 813 C CA . ALA A 1 97 ? 8.098 -0.439 1.042 1.00 75.69 97 ALA A CA 1
ATOM 814 C C . ALA A 1 97 ? 6.717 0.043 1.531 1.00 75.69 97 ALA A C 1
ATOM 816 O O . ALA A 1 97 ? 6.483 0.165 2.739 1.00 75.69 97 ALA A O 1
ATOM 817 N N . GLY A 1 98 ? 5.782 0.285 0.606 1.00 72.25 98 GLY A N 1
ATOM 818 C CA . GLY A 1 98 ? 4.414 0.681 0.946 1.00 72.25 98 GLY A CA 1
ATOM 819 C C . GLY A 1 98 ? 3.575 -0.474 1.494 1.00 72.25 98 GLY A C 1
ATOM 820 O O . GLY A 1 98 ? 2.805 -0.298 2.435 1.00 72.25 98 GLY A O 1
ATOM 821 N N . PHE A 1 99 ? 3.737 -1.680 0.947 1.00 79.56 99 PHE A N 1
ATOM 822 C CA . PHE A 1 99 ? 2.915 -2.823 1.328 1.00 79.56 99 PHE A CA 1
ATOM 823 C C . PHE A 1 99 ? 3.172 -3.253 2.772 1.00 79.56 99 PHE A C 1
ATOM 825 O O . PHE A 1 99 ? 2.213 -3.400 3.523 1.00 79.56 99 PHE A O 1
ATOM 832 N N . GLU A 1 100 ? 4.433 -3.434 3.179 1.00 73.38 100 GLU A N 1
ATOM 833 C CA . GLU A 1 100 ? 4.765 -3.961 4.512 1.00 73.38 100 GLU A CA 1
ATOM 834 C C . GLU A 1 100 ? 4.301 -3.033 5.637 1.00 73.38 100 GLU A C 1
ATOM 836 O O . GLU A 1 100 ? 3.683 -3.456 6.622 1.00 73.38 100 GLU A O 1
ATOM 841 N N . THR A 1 101 ? 4.582 -1.742 5.472 1.00 78.38 101 THR A N 1
ATOM 842 C CA . THR A 1 101 ? 4.267 -0.713 6.461 1.00 78.38 101 THR A CA 1
ATOM 843 C C . THR A 1 101 ? 2.757 -0.535 6.597 1.00 78.38 101 THR A C 1
ATOM 845 O O . THR A 1 101 ? 2.236 -0.570 7.719 1.00 78.38 101 THR A O 1
ATOM 848 N N . SER A 1 102 ? 2.027 -0.432 5.483 1.00 83.06 102 SER A N 1
ATOM 849 C CA . SER A 1 102 ? 0.568 -0.316 5.489 1.00 83.06 102 SER A CA 1
ATOM 850 C C . SER A 1 102 ? -0.113 -1.596 5.968 1.00 83.06 102 SER A C 1
ATOM 852 O O . SER A 1 102 ? -0.978 -1.514 6.839 1.00 83.06 102 SER A O 1
ATOM 854 N N . SER A 1 103 ? 0.287 -2.780 5.483 1.00 82.69 103 SER A N 1
ATOM 855 C CA . SER A 1 103 ? -0.348 -4.050 5.865 1.00 82.69 103 SER A CA 1
ATOM 856 C C . SER A 1 103 ? -0.228 -4.296 7.358 1.00 82.69 103 SER A C 1
ATOM 858 O O . SER A 1 103 ? -1.221 -4.566 8.028 1.00 82.69 103 SER A O 1
ATOM 860 N N . THR A 1 104 ? 0.972 -4.107 7.907 1.00 80.12 104 THR A N 1
ATOM 861 C CA . THR A 1 104 ? 1.206 -4.263 9.342 1.00 80.12 104 THR A CA 1
ATOM 862 C C . THR A 1 104 ? 0.410 -3.223 10.129 1.00 80.12 104 THR A C 1
ATOM 864 O O . THR A 1 104 ? 0.050 -3.449 11.280 1.00 80.12 104 THR A O 1
ATOM 867 N N . THR A 1 105 ? 0.195 -2.018 9.586 1.00 82.06 105 THR A N 1
ATOM 868 C CA . THR A 1 105 ? -0.548 -0.945 10.280 1.00 82.06 105 THR A CA 1
ATOM 869 C C . THR A 1 105 ? -2.026 -1.243 10.340 1.00 82.06 105 THR A C 1
ATOM 871 O O . THR A 1 105 ? -2.596 -1.177 11.424 1.00 82.06 105 THR A O 1
ATOM 874 N N . MET A 1 106 ? -2.602 -1.695 9.231 1.00 87.50 106 MET A N 1
ATOM 875 C CA . MET A 1 106 ? -3.983 -2.162 9.194 1.00 87.50 106 MET A CA 1
ATOM 876 C C . MET A 1 106 ? -4.193 -3.371 10.108 1.00 87.50 106 MET A C 1
ATOM 878 O O . MET A 1 106 ? -5.127 -3.367 10.900 1.00 87.50 106 MET A O 1
ATOM 882 N N . SER A 1 107 ? -3.309 -4.376 10.066 1.00 86.62 107 SER A N 1
ATOM 883 C CA . SER A 1 107 ? -3.430 -5.558 10.930 1.00 86.62 107 SER A CA 1
ATOM 884 C C . SER A 1 107 ? -3.410 -5.200 12.414 1.00 86.62 107 SER A C 1
ATOM 886 O O . SER A 1 107 ? -4.247 -5.691 13.165 1.00 86.62 107 SER A O 1
ATOM 888 N N . ASN A 1 108 ? -2.510 -4.310 12.837 1.00 84.50 108 ASN A N 1
ATOM 889 C CA . ASN A 1 108 ? -2.446 -3.902 14.238 1.00 84.50 108 ASN A CA 1
ATOM 890 C C . ASN A 1 108 ? -3.622 -3.005 14.635 1.00 84.50 108 ASN A C 1
ATOM 892 O O . ASN A 1 108 ? -4.142 -3.174 15.729 1.00 84.50 108 ASN A O 1
ATOM 896 N N . ALA A 1 109 ? -4.062 -2.093 13.762 1.00 87.19 109 ALA A N 1
ATOM 897 C CA . ALA A 1 109 ? -5.241 -1.271 14.030 1.00 87.19 109 ALA A CA 1
ATOM 898 C C . ALA A 1 109 ? -6.474 -2.156 14.253 1.00 87.19 109 ALA A C 1
ATOM 900 O O . ALA A 1 109 ? -7.176 -2.005 15.246 1.00 87.19 109 ALA A O 1
ATOM 901 N N . LEU A 1 110 ? -6.696 -3.132 13.366 1.00 89.69 110 LEU A N 1
ATOM 902 C CA . LEU A 1 110 ? -7.798 -4.085 13.487 1.00 89.69 110 LEU A CA 1
ATOM 903 C C . LEU A 1 110 ? -7.679 -4.953 14.743 1.00 89.69 110 LEU A C 1
ATOM 905 O O . LEU A 1 110 ? -8.690 -5.230 15.379 1.00 89.69 110 LEU A O 1
ATOM 909 N N . TYR A 1 111 ? -6.464 -5.352 15.118 1.00 89.69 111 TYR A N 1
ATOM 910 C CA . TYR A 1 111 ? -6.219 -6.108 16.344 1.00 89.69 111 TYR A CA 1
ATOM 911 C C . TYR A 1 111 ? -6.565 -5.301 17.604 1.00 89.69 111 TYR A C 1
ATOM 913 O O . TYR A 1 111 ? -7.320 -5.777 18.446 1.00 89.69 111 TYR A O 1
ATOM 921 N N . GLU A 1 112 ? -6.076 -4.063 17.719 1.00 87.62 112 GLU A N 1
ATOM 922 C CA . GLU A 1 112 ? -6.370 -3.189 18.865 1.00 87.62 112 GLU A CA 1
ATOM 923 C C . GLU A 1 112 ? -7.869 -2.829 18.935 1.00 87.62 112 GLU A C 1
ATOM 925 O O . GLU A 1 112 ? -8.432 -2.742 20.028 1.00 87.62 112 GLU A O 1
ATOM 930 N N . LEU A 1 113 ? -8.543 -2.688 17.783 1.00 90.25 113 LEU A N 1
ATOM 931 C CA . LEU A 1 113 ? -9.999 -2.515 17.707 1.00 90.25 113 LEU A CA 1
ATOM 932 C C . LEU A 1 113 ? -10.762 -3.765 18.160 1.00 90.25 113 LEU A C 1
ATOM 934 O O . LEU A 1 113 ? -11.752 -3.637 18.873 1.00 90.25 113 LEU A O 1
ATOM 938 N N . ALA A 1 114 ? -10.303 -4.962 17.787 1.00 91.75 114 ALA A N 1
ATOM 939 C CA . ALA A 1 114 ? -10.926 -6.218 18.205 1.00 91.75 114 ALA A CA 1
ATOM 940 C C . ALA A 1 114 ? -10.796 -6.468 19.718 1.00 91.75 114 ALA A C 1
ATOM 942 O O . ALA A 1 114 ? -11.680 -7.074 20.315 1.00 91.75 114 ALA A O 1
ATOM 943 N N . LEU A 1 115 ? -9.719 -5.987 20.349 1.00 91.06 115 LEU A N 1
ATOM 944 C CA . LEU A 1 115 ? -9.553 -6.052 21.805 1.00 91.06 115 LEU A CA 1
ATOM 945 C C . LEU A 1 115 ? -10.416 -5.029 22.558 1.00 91.06 115 LEU A C 1
ATOM 947 O O . LEU A 1 115 ? -10.776 -5.262 23.709 1.00 91.06 115 LEU A O 1
ATOM 951 N N . ASN A 1 116 ? -10.747 -3.897 21.930 1.00 91.62 116 ASN A N 1
ATOM 952 C CA . ASN A 1 116 ? -11.453 -2.785 22.562 1.00 91.62 116 ASN A CA 1
ATOM 953 C C . ASN A 1 116 ? -12.796 -2.517 21.871 1.00 91.62 116 ASN A C 1
ATOM 955 O O . ASN A 1 116 ? -12.945 -1.526 21.152 1.00 91.62 116 ASN A O 1
ATOM 959 N N . GLN A 1 117 ? -13.797 -3.359 22.148 1.00 93.69 117 GLN A N 1
ATOM 960 C CA . GLN A 1 117 ? -15.118 -3.286 21.506 1.00 93.69 117 GLN A CA 1
ATOM 961 C C . GLN A 1 117 ? -15.756 -1.890 21.595 1.00 93.69 117 GLN A C 1
ATOM 963 O O . GLN A 1 117 ? -16.229 -1.365 20.597 1.00 93.69 117 GLN A O 1
ATOM 968 N N . LYS A 1 118 ? -15.650 -1.221 22.752 1.00 93.81 118 LYS A N 1
ATOM 969 C CA . LYS A 1 118 ? -16.156 0.150 22.941 1.00 93.81 118 LYS A CA 1
ATOM 970 C C . LYS A 1 118 ? -15.545 1.161 21.960 1.00 93.81 118 LYS A C 1
ATOM 972 O O . LYS A 1 118 ? -16.237 2.047 21.476 1.00 93.81 118 LYS A O 1
ATOM 977 N N . VAL A 1 119 ? -14.244 1.055 21.684 1.00 92.31 119 VAL A N 1
ATOM 978 C CA . VAL A 1 119 ? -13.561 1.935 20.719 1.00 92.31 119 VAL A CA 1
ATOM 979 C C . VAL A 1 119 ? -14.010 1.600 19.298 1.00 92.31 119 VAL A C 1
ATOM 981 O O . VAL A 1 119 ? -14.212 2.505 18.493 1.00 92.31 119 VAL A O 1
ATOM 984 N N . GLN A 1 120 ? -14.198 0.315 18.993 1.00 92.94 120 GLN A N 1
ATOM 985 C CA . GLN A 1 120 ? -14.710 -0.123 17.698 1.00 92.94 120 GLN A CA 1
ATOM 986 C C . GLN A 1 120 ? -16.136 0.378 17.437 1.00 92.94 120 GLN A C 1
ATOM 988 O O . GLN A 1 120 ? -16.404 0.842 16.332 1.00 92.94 120 GLN A O 1
ATOM 993 N N . ASP A 1 121 ? -17.022 0.313 18.428 1.00 95.56 121 ASP A N 1
ATOM 994 C CA . ASP A 1 121 ? -18.417 0.735 18.284 1.00 95.56 121 ASP A CA 1
ATOM 995 C C . ASP A 1 121 ? -18.519 2.252 18.085 1.00 95.56 121 ASP A C 1
ATOM 997 O O . ASP A 1 121 ? -19.146 2.693 17.127 1.00 95.56 121 ASP A O 1
ATOM 1001 N N . ASN A 1 122 ? -17.785 3.043 18.877 1.00 94.00 122 ASN A N 1
ATOM 1002 C CA . ASN A 1 122 ? -17.703 4.496 18.688 1.00 94.00 122 ASN A CA 1
ATOM 1003 C C . ASN A 1 122 ? -17.147 4.883 17.304 1.00 94.00 122 ASN A C 1
ATOM 1005 O O . ASN A 1 122 ? -17.573 5.866 16.704 1.00 94.00 122 ASN A O 1
ATOM 1009 N N . LEU A 1 123 ? -16.159 4.134 16.796 1.00 94.31 123 LEU A N 1
ATOM 1010 C CA . LEU A 1 123 ? -15.606 4.381 15.464 1.00 94.31 123 LEU A CA 1
ATOM 1011 C C . LEU A 1 123 ? -16.616 4.038 14.362 1.00 94.31 123 LEU A C 1
ATOM 1013 O O . LEU A 1 123 ? -16.694 4.761 13.373 1.00 94.31 123 LEU A O 1
ATOM 1017 N N . ARG A 1 124 ? -17.371 2.942 14.513 1.00 94.69 124 ARG A N 1
ATOM 1018 C CA . ARG A 1 124 ? -18.439 2.581 13.571 1.00 94.69 124 ARG A CA 1
ATOM 1019 C C . ARG A 1 124 ? -19.526 3.644 13.537 1.00 94.69 124 ARG A C 1
ATOM 1021 O O . ARG A 1 124 ? -19.909 4.039 12.447 1.00 94.69 124 ARG A O 1
ATOM 1028 N N . GLU A 1 125 ? -19.936 4.147 14.697 1.00 95.56 125 GLU A N 1
ATOM 1029 C CA . GLU A 1 125 ? -20.921 5.226 14.795 1.00 95.56 125 GLU A CA 1
ATOM 1030 C C . GLU A 1 125 ? -20.465 6.476 14.022 1.00 95.56 125 GLU A C 1
ATOM 1032 O O . GLU A 1 125 ? -21.202 6.957 13.166 1.00 95.56 125 GLU A O 1
ATOM 1037 N N . GLU A 1 126 ? -19.214 6.931 14.195 1.00 94.12 126 GLU A N 1
ATOM 1038 C CA . GLU A 1 126 ? -18.672 8.062 13.414 1.00 94.12 126 GLU A CA 1
ATOM 1039 C C . GLU A 1 126 ? -18.678 7.785 11.895 1.00 94.12 126 GLU A C 1
ATOM 1041 O O . GLU A 1 126 ? -18.961 8.677 11.087 1.00 94.12 126 GLU A O 1
ATOM 1046 N N . ILE A 1 127 ? -18.360 6.552 11.484 1.00 93.12 127 ILE A N 1
ATOM 1047 C CA . ILE A 1 127 ? -18.358 6.156 10.069 1.00 93.12 127 ILE A CA 1
ATOM 1048 C C . ILE A 1 127 ? -19.781 6.146 9.504 1.00 93.12 127 ILE A C 1
ATOM 1050 O O . ILE A 1 127 ? -19.989 6.666 8.406 1.00 93.12 127 ILE A O 1
ATOM 1054 N N . ASP A 1 128 ? -20.747 5.595 10.235 1.00 93.25 128 ASP A N 1
ATOM 1055 C CA . ASP A 1 128 ? -22.148 5.515 9.822 1.00 93.25 128 ASP A CA 1
ATOM 1056 C C . ASP A 1 128 ? -22.774 6.915 9.735 1.00 93.25 128 ASP A C 1
ATOM 1058 O O . ASP A 1 128 ? -23.425 7.247 8.740 1.00 93.25 128 ASP A O 1
ATOM 1062 N N . GLU A 1 129 ? -22.496 7.789 10.708 1.00 92.06 129 GLU A N 1
ATOM 1063 C CA . GLU A 1 129 ? -22.900 9.199 10.675 1.00 92.06 129 GLU A CA 1
ATOM 1064 C C . GLU A 1 129 ? -22.351 9.918 9.438 1.00 92.06 129 GLU A C 1
ATOM 1066 O O . GLU A 1 129 ? -23.079 10.627 8.735 1.00 92.06 129 GLU A O 1
ATOM 1071 N N . ALA A 1 130 ? -21.066 9.727 9.135 1.00 90.75 130 ALA A N 1
ATOM 1072 C CA . ALA A 1 130 ? -20.455 10.296 7.943 1.00 90.75 130 ALA A CA 1
ATOM 1073 C C . ALA A 1 130 ? -21.056 9.706 6.657 1.00 90.75 130 ALA A C 1
ATOM 1075 O O . ALA A 1 130 ? -21.287 10.442 5.696 1.00 90.75 130 ALA A O 1
ATOM 1076 N N . TYR A 1 131 ? -21.344 8.405 6.631 1.00 89.75 131 TYR A N 1
ATOM 1077 C CA . TYR A 1 131 ? -21.943 7.733 5.481 1.00 89.75 131 TYR A CA 1
ATOM 1078 C C . TYR A 1 131 ? -23.328 8.302 5.153 1.00 89.75 131 TYR A C 1
ATOM 1080 O O . TYR A 1 131 ? -23.592 8.653 4.000 1.00 89.75 131 TYR A O 1
ATOM 1088 N N . VAL A 1 132 ? -24.176 8.488 6.170 1.00 91.94 132 VAL A N 1
ATOM 1089 C CA . VAL A 1 132 ? -25.488 9.138 6.028 1.00 91.94 132 VAL A CA 1
ATOM 1090 C C . VAL A 1 132 ? -25.326 10.594 5.589 1.00 91.94 132 VAL A C 1
ATOM 1092 O O . VAL A 1 132 ? -25.969 11.034 4.635 1.00 91.94 132 VAL A O 1
ATOM 1095 N N . LYS A 1 133 ? -24.421 11.342 6.229 1.00 90.00 133 LYS A N 1
ATOM 1096 C CA . LYS A 1 133 ? -24.184 12.766 5.947 1.00 90.00 133 LYS A CA 1
ATOM 1097 C C . LYS A 1 133 ? -23.762 13.041 4.504 1.00 90.00 133 LYS A C 1
ATOM 1099 O O . LYS A 1 133 ? -24.121 14.080 3.954 1.00 90.00 133 LYS A O 1
ATOM 1104 N N . TYR A 1 134 ? -22.991 12.141 3.901 1.00 89.44 134 TYR A N 1
ATOM 1105 C CA . TYR A 1 134 ? -22.494 12.291 2.532 1.00 89.44 134 TYR A CA 1
ATOM 1106 C C . TYR A 1 134 ? -23.259 11.439 1.512 1.00 89.44 134 TYR A C 1
ATOM 1108 O O . TYR A 1 134 ? -22.776 11.258 0.397 1.00 89.44 134 TYR A O 1
ATOM 1116 N N . ASN A 1 135 ? -24.450 10.939 1.868 1.00 86.56 135 ASN A N 1
ATOM 1117 C CA . ASN A 1 135 ? -25.319 10.155 0.985 1.00 86.56 135 ASN A CA 1
ATOM 1118 C C . ASN A 1 135 ? -24.588 8.964 0.326 1.00 86.56 135 ASN A C 1
ATOM 1120 O O . ASN A 1 135 ? -24.730 8.708 -0.869 1.00 86.56 135 ASN A O 1
ATOM 1124 N N . GLY A 1 136 ? -23.742 8.282 1.103 1.00 82.12 136 GLY A N 1
ATOM 1125 C CA . GLY A 1 136 ? -22.935 7.143 0.665 1.00 82.12 136 GLY A CA 1
ATOM 1126 C C . GLY A 1 136 ? -21.630 7.478 -0.069 1.00 82.12 136 GLY A C 1
ATOM 1127 O O . GLY A 1 136 ? -20.863 6.562 -0.370 1.00 82.12 136 GLY A O 1
ATOM 1128 N N . ASP A 1 137 ? -21.328 8.756 -0.328 1.00 85.62 137 ASP A N 1
ATOM 1129 C CA . ASP A 1 137 ? -20.124 9.175 -1.058 1.00 85.62 137 ASP A CA 1
ATOM 1130 C C . ASP A 1 137 ? -18.962 9.551 -0.114 1.00 85.62 137 ASP A C 1
ATOM 1132 O O . ASP A 1 137 ? -18.743 10.708 0.282 1.00 85.62 137 ASP A O 1
ATOM 1136 N N . LEU A 1 138 ? -18.185 8.534 0.265 1.00 85.56 138 LEU A N 1
ATOM 1137 C CA . LEU A 1 138 ? -16.990 8.679 1.097 1.00 85.56 138 LEU A CA 1
ATOM 1138 C C . LEU A 1 138 ? -15.777 9.131 0.269 1.00 85.56 138 LEU A C 1
ATOM 1140 O O . LEU A 1 138 ? -14.856 8.363 -0.014 1.00 85.56 138 LEU A O 1
ATOM 1144 N N . LYS A 1 139 ? -15.750 10.417 -0.090 1.00 91.00 139 LYS A N 1
ATOM 1145 C CA . LYS A 1 139 ? -14.569 11.048 -0.701 1.00 91.00 139 LYS A CA 1
ATOM 1146 C C . LYS A 1 139 ? -13.425 11.187 0.302 1.00 91.00 139 LYS A C 1
ATOM 1148 O O . LYS A 1 139 ? -13.647 11.330 1.504 1.00 91.00 139 LYS A O 1
ATOM 1153 N N . TYR A 1 140 ? -12.194 11.261 -0.205 1.00 87.50 140 TYR A N 1
ATOM 1154 C CA . TYR A 1 140 ? -10.986 11.481 0.602 1.00 87.50 140 TYR A CA 1
ATOM 1155 C C . TYR A 1 140 ? -11.121 12.668 1.573 1.00 87.50 140 TYR A C 1
ATOM 1157 O O . TYR A 1 140 ? -10.833 12.541 2.762 1.00 87.50 140 TYR A O 1
ATOM 1165 N N . GLU A 1 141 ? -11.654 13.793 1.090 1.00 87.38 141 GLU A N 1
ATOM 1166 C CA . GLU A 1 141 ? -11.879 14.995 1.904 1.00 87.38 141 GLU A CA 1
ATOM 1167 C C . GLU A 1 141 ? -12.867 14.774 3.054 1.00 87.38 141 GLU A C 1
ATOM 1169 O O . GLU A 1 141 ? -12.788 15.441 4.084 1.00 87.38 141 GLU A O 1
ATOM 1174 N N . ASN A 1 142 ? -13.805 13.844 2.890 1.00 87.50 142 ASN A N 1
ATOM 1175 C CA . ASN A 1 142 ? -14.805 13.511 3.897 1.00 87.50 142 ASN A CA 1
ATOM 1176 C C . ASN A 1 142 ? -14.224 12.559 4.946 1.00 87.50 142 ASN A C 1
ATOM 1178 O O . ASN A 1 142 ? -14.431 12.776 6.137 1.00 87.50 142 ASN A O 1
ATOM 1182 N N . ILE A 1 143 ? -13.429 11.574 4.518 1.00 89.19 143 ILE A N 1
ATOM 1183 C CA .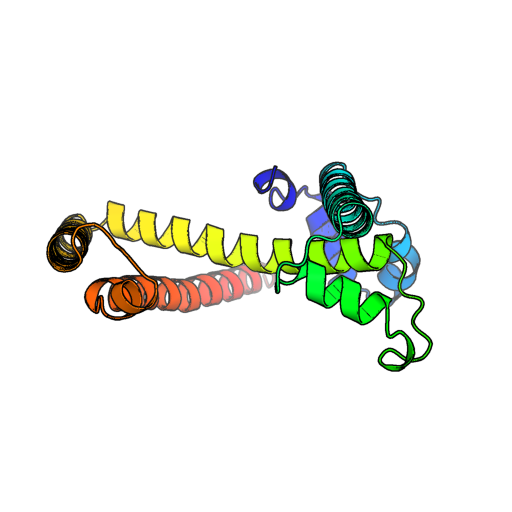 ILE A 1 143 ? -12.719 10.647 5.413 1.00 89.19 143 ILE A CA 1
ATOM 1184 C C . ILE A 1 143 ? -11.731 11.409 6.300 1.00 89.19 143 ILE A C 1
ATOM 1186 O O . ILE A 1 143 ? -11.661 11.179 7.502 1.00 89.19 143 ILE A O 1
ATOM 1190 N N . LYS A 1 144 ? -11.008 12.383 5.737 1.00 88.25 144 LYS A N 1
ATOM 1191 C CA . LYS A 1 144 ? -10.044 13.204 6.484 1.00 88.25 144 LYS A CA 1
ATOM 1192 C C . LYS A 1 144 ? -10.685 14.031 7.612 1.00 88.25 144 LYS A C 1
ATOM 1194 O O . LYS A 1 144 ? -9.985 14.448 8.529 1.00 88.25 144 LYS A O 1
ATOM 1199 N N . LYS A 1 145 ? -11.997 14.282 7.549 1.00 87.88 145 LYS A N 1
ATOM 1200 C CA . LYS A 1 145 ? -12.751 15.026 8.576 1.00 87.88 145 LYS A CA 1
ATOM 1201 C C . LYS A 1 145 ? -13.214 14.148 9.746 1.00 87.88 145 LYS A C 1
ATOM 1203 O O . LYS A 1 145 ? -13.738 14.695 10.712 1.00 87.88 145 LYS A O 1
ATOM 1208 N N . MET A 1 146 ? -13.051 12.826 9.662 1.00 90.50 146 MET A N 1
ATOM 1209 C CA . MET A 1 146 ? -13.382 11.887 10.738 1.00 90.50 146 MET A CA 1
ATOM 1210 C C . MET A 1 146 ? -12.311 11.972 11.832 1.00 90.50 146 MET A C 1
ATOM 1212 O O . MET A 1 146 ? -11.175 11.517 11.669 1.00 90.50 146 MET A O 1
ATOM 1216 N N . ASN A 1 147 ? -12.660 12.608 12.947 1.00 90.44 147 ASN A N 1
ATOM 1217 C CA . ASN A 1 147 ? -11.719 12.917 14.018 1.00 90.44 147 ASN A CA 1
ATOM 1218 C C . ASN A 1 147 ? -11.394 11.681 14.861 1.00 90.44 147 ASN A C 1
ATOM 1220 O O . ASN A 1 147 ? -10.275 11.550 15.363 1.00 90.44 147 ASN A O 1
ATOM 1224 N N . TYR A 1 148 ? -12.364 10.789 15.067 1.00 90.25 148 TYR A N 1
ATOM 1225 C CA . TYR A 1 148 ? -12.168 9.570 15.842 1.00 90.25 148 TYR A CA 1
ATOM 1226 C C . TYR A 1 148 ? -11.333 8.555 15.058 1.00 90.25 148 TYR A C 1
ATOM 1228 O O . TYR A 1 148 ? -10.388 7.988 15.610 1.00 90.25 148 TYR A O 1
ATOM 1236 N N . LEU A 1 149 ? -11.578 8.421 13.752 1.00 89.56 149 LEU A N 1
ATOM 1237 C CA . LEU A 1 149 ? -10.739 7.634 12.846 1.00 89.56 149 LEU A CA 1
ATOM 1238 C C . LEU A 1 149 ? -9.263 8.065 12.888 1.00 89.56 149 LEU A C 1
ATOM 1240 O O . LEU A 1 149 ? -8.376 7.219 13.041 1.00 89.56 149 LEU A O 1
ATOM 1244 N N . ASP A 1 150 ? -8.983 9.370 12.819 1.00 89.31 150 ASP A N 1
ATOM 1245 C CA . ASP A 1 150 ? -7.615 9.897 12.917 1.00 89.31 150 ASP A CA 1
ATOM 1246 C C . ASP A 1 150 ? -6.967 9.577 14.278 1.00 89.31 150 ASP A C 1
ATOM 1248 O O . ASP A 1 150 ? -5.801 9.174 14.339 1.00 89.31 150 ASP A O 1
ATOM 1252 N N . LYS A 1 151 ? -7.727 9.655 15.381 1.00 88.00 151 LYS A N 1
ATOM 1253 C CA . LYS A 1 151 ? -7.244 9.261 16.718 1.00 88.00 151 LYS A CA 1
ATOM 1254 C C . LYS A 1 151 ? -6.880 7.778 16.791 1.00 88.00 151 LYS A C 1
ATOM 1256 O O . LYS A 1 151 ? -5.818 7.451 17.322 1.00 88.00 151 LYS A O 1
ATOM 1261 N N . VAL A 1 152 ? -7.710 6.889 16.244 1.00 87.44 152 VAL A N 1
ATOM 1262 C CA . VAL A 1 152 ? -7.445 5.437 16.212 1.00 87.44 152 VAL A CA 1
ATOM 1263 C C . VAL A 1 152 ? -6.192 5.133 15.386 1.00 87.44 152 VAL A C 1
ATOM 1265 O O . VAL A 1 152 ? -5.319 4.366 15.811 1.00 87.44 152 VAL A O 1
ATOM 1268 N N . PHE A 1 153 ? -6.050 5.783 14.230 1.00 85.25 153 PHE A N 1
ATOM 1269 C CA . PHE A 1 153 ? -4.886 5.612 13.367 1.00 85.25 153 PHE A CA 1
ATOM 1270 C C . PHE A 1 153 ? -3.588 6.115 14.024 1.00 85.25 153 PHE A C 1
ATOM 1272 O O . PHE A 1 153 ? -2.564 5.417 14.023 1.00 85.25 153 PHE A O 1
ATOM 1279 N N . LYS A 1 154 ? -3.625 7.299 14.651 1.00 84.06 154 LYS A N 1
ATOM 1280 C CA . LYS A 1 154 ? -2.492 7.864 15.402 1.00 84.06 154 LYS A CA 1
ATOM 1281 C C . LYS A 1 154 ? -2.128 7.020 16.618 1.00 84.06 154 LYS A C 1
ATOM 1283 O O . LYS A 1 154 ? -0.944 6.771 16.842 1.00 84.06 154 LYS A O 1
ATOM 1288 N N . GLY A 1 155 ? -3.118 6.539 17.369 1.00 74.19 155 GLY A N 1
ATOM 1289 C CA . GLY A 1 155 ? -2.915 5.637 18.503 1.00 74.19 155 GLY A CA 1
ATOM 1290 C C . GLY A 1 155 ? -2.188 4.357 18.088 1.00 74.19 155 GLY A C 1
ATOM 1291 O O . GLY A 1 155 ? -1.180 3.994 18.694 1.00 74.19 155 GLY A O 1
ATOM 1292 N N . THR A 1 156 ? -2.610 3.742 16.979 1.00 74.50 156 THR A N 1
ATOM 1293 C CA . THR A 1 156 ? -1.961 2.543 16.420 1.00 74.50 156 THR A CA 1
ATOM 1294 C C . THR A 1 156 ? -0.518 2.820 15.983 1.00 74.50 156 THR A C 1
ATOM 1296 O O . THR A 1 156 ? 0.393 2.040 16.270 1.00 74.50 156 THR A O 1
ATOM 1299 N N . SER A 1 157 ? -0.287 3.943 15.300 1.00 62.28 157 SER A N 1
ATOM 1300 C CA . SER A 1 157 ? 1.042 4.331 14.807 1.00 62.28 157 SER A CA 1
ATOM 1301 C C . SER A 1 157 ? 2.022 4.621 15.952 1.00 62.28 157 SER A C 1
ATOM 1303 O O . SER A 1 157 ? 3.185 4.216 15.898 1.00 62.28 157 SER A O 1
ATOM 1305 N N . SER A 1 158 ? 1.548 5.253 17.026 1.00 62.59 158 SER A N 1
ATOM 1306 C CA . SER A 1 158 ? 2.337 5.528 18.231 1.00 62.59 158 SER A CA 1
ATOM 1307 C C . SER A 1 158 ? 2.627 4.260 19.038 1.00 62.59 158 SER A C 1
ATOM 1309 O O . SER A 1 158 ? 3.775 4.033 19.419 1.00 62.59 158 SER A O 1
ATOM 1311 N N . ALA A 1 159 ? 1.634 3.381 19.224 1.00 58.97 159 ALA A N 1
ATOM 1312 C CA . ALA A 1 159 ? 1.818 2.090 19.892 1.00 58.97 159 ALA A CA 1
ATOM 1313 C C . ALA A 1 159 ? 2.846 1.212 19.164 1.00 58.97 159 ALA A C 1
ATOM 1315 O O . ALA A 1 159 ? 3.669 0.549 19.795 1.00 58.97 159 ALA A O 1
ATOM 1316 N N . LYS A 1 160 ? 2.868 1.259 17.827 1.00 56.78 160 LYS A N 1
ATOM 1317 C CA . LYS A 1 160 ? 3.913 0.627 17.017 1.00 56.78 160 LYS A CA 1
ATOM 1318 C C . LYS A 1 160 ? 5.278 1.253 17.198 1.00 56.78 160 LYS A C 1
ATOM 1320 O O . LYS A 1 160 ? 6.243 0.509 17.281 1.00 56.78 160 LYS A O 1
ATOM 1325 N N . LYS A 1 161 ? 5.386 2.582 17.236 1.00 51.38 161 LYS A N 1
ATOM 1326 C CA . LYS A 1 161 ? 6.679 3.249 17.428 1.00 51.38 161 LYS A CA 1
ATOM 1327 C C . LYS A 1 161 ? 7.310 2.804 18.748 1.00 51.38 161 LYS A C 1
ATOM 1329 O O . LYS A 1 161 ? 8.485 2.470 18.762 1.00 51.38 161 LYS A O 1
ATOM 1334 N N . VAL A 1 162 ? 6.503 2.665 19.801 1.00 46.94 162 VAL A N 1
ATOM 1335 C CA . VAL A 1 162 ? 6.935 2.118 21.096 1.00 46.94 162 VAL A CA 1
ATOM 1336 C C . VAL A 1 162 ? 7.248 0.619 21.007 1.00 46.94 162 VAL A C 1
ATOM 1338 O O . VAL A 1 162 ? 8.329 0.209 21.412 1.00 46.94 162 VAL A O 1
ATOM 1341 N N . ARG A 1 163 ? 6.360 -0.206 20.430 1.00 37.62 163 ARG A N 1
ATOM 1342 C CA . ARG A 1 163 ? 6.530 -1.673 20.356 1.00 37.62 163 ARG A CA 1
ATOM 1343 C C . ARG A 1 163 ? 7.685 -2.095 19.441 1.00 37.62 163 ARG A C 1
ATOM 1345 O O . ARG A 1 163 ? 8.390 -3.041 19.759 1.00 37.62 163 ARG A O 1
ATOM 1352 N N . CYS A 1 164 ? 7.911 -1.386 18.337 1.00 41.66 164 CYS A N 1
ATOM 1353 C CA . CYS A 1 164 ? 9.015 -1.628 17.409 1.00 41.66 164 CYS A CA 1
ATOM 1354 C C . CYS A 1 164 ? 10.353 -1.172 18.004 1.00 41.66 164 CYS A C 1
ATOM 1356 O O . CYS A 1 164 ? 11.349 -1.866 17.832 1.00 41.66 164 CYS A O 1
ATOM 1358 N N . PHE A 1 165 ? 10.372 -0.063 18.756 1.00 35.06 165 PHE A N 1
ATOM 1359 C CA . PHE A 1 165 ? 11.550 0.357 19.520 1.00 35.06 165 PHE A CA 1
ATOM 1360 C C . PHE A 1 165 ? 11.880 -0.654 20.628 1.00 35.06 165 PHE A C 1
ATOM 1362 O O . PHE A 1 165 ? 13.030 -1.055 20.769 1.00 35.06 165 PHE A O 1
ATOM 1369 N N . PHE A 1 166 ? 10.864 -1.157 21.339 1.00 27.25 166 PHE A N 1
ATOM 1370 C CA . PHE A 1 166 ? 11.037 -2.209 22.343 1.00 27.25 166 PHE A CA 1
ATOM 1371 C C . PHE A 1 166 ? 11.537 -3.520 21.729 1.00 27.25 166 PHE A C 1
ATOM 1373 O O . PHE A 1 166 ? 12.478 -4.102 22.248 1.00 27.25 166 PHE A O 1
ATOM 1380 N N . PHE A 1 167 ? 10.971 -3.967 20.603 1.00 29.08 167 PHE A N 1
ATOM 1381 C CA . PHE A 1 167 ? 11.388 -5.205 19.933 1.00 29.08 167 PHE A CA 1
ATOM 1382 C C . PHE A 1 167 ? 12.812 -5.111 19.360 1.00 29.08 167 PHE A C 1
ATOM 1384 O O . PHE A 1 167 ? 13.556 -6.090 19.395 1.00 29.08 167 PHE A O 1
ATOM 1391 N N . PHE A 1 168 ? 13.219 -3.927 18.885 1.00 29.31 168 PHE A N 1
ATOM 1392 C CA . PHE A 1 168 ? 14.582 -3.683 18.411 1.00 29.31 168 PHE A CA 1
ATOM 1393 C C . PHE A 1 168 ? 15.594 -3.610 19.568 1.00 29.31 168 PHE A C 1
ATOM 1395 O O . PHE A 1 168 ? 16.674 -4.178 19.450 1.00 29.31 168 PHE A O 1
ATOM 1402 N N . CYS A 1 169 ? 15.236 -2.993 20.704 1.00 28.70 169 CYS A N 1
ATOM 1403 C CA . CYS A 1 169 ? 16.068 -2.997 21.915 1.00 28.70 169 CYS A CA 1
ATOM 1404 C C . CYS A 1 169 ? 16.176 -4.389 22.561 1.00 28.70 169 CYS A C 1
ATOM 1406 O O . CYS A 1 169 ? 17.262 -4.770 22.985 1.00 28.70 169 CYS A O 1
ATOM 1408 N N . PHE A 1 170 ? 15.092 -5.169 22.608 1.00 27.31 170 PHE A N 1
ATOM 1409 C CA . PHE A 1 170 ? 15.111 -6.512 23.202 1.00 27.31 170 PHE A CA 1
ATOM 1410 C C . PHE A 1 170 ? 15.920 -7.500 22.347 1.00 27.31 170 PHE A C 1
ATOM 1412 O O . PHE A 1 170 ? 16.767 -8.211 22.872 1.00 27.31 170 PHE A O 1
ATOM 1419 N N . SER A 1 171 ? 15.777 -7.454 21.013 1.00 33.41 171 SER A N 1
ATOM 1420 C CA . SER A 1 171 ? 16.604 -8.275 20.107 1.00 33.41 171 SER A CA 1
ATOM 1421 C C . SER A 1 171 ? 18.102 -7.937 20.129 1.00 33.41 171 SER A C 1
ATOM 1423 O O . SER A 1 171 ? 18.888 -8.735 19.626 1.00 33.41 171 SER A O 1
ATOM 1425 N N . PHE A 1 172 ? 18.514 -6.780 20.662 1.00 32.47 172 PHE A N 1
ATOM 1426 C CA . PHE A 1 172 ? 19.933 -6.431 20.805 1.00 32.47 172 PHE A CA 1
ATOM 1427 C C . PHE A 1 172 ? 20.517 -6.831 22.166 1.00 32.47 172 PHE A C 1
ATOM 1429 O O . PHE A 1 172 ? 21.694 -7.173 22.222 1.00 32.47 172 PHE A O 1
ATOM 1436 N N . ASN A 1 173 ? 19.714 -6.851 23.236 1.00 28.89 173 ASN A N 1
ATOM 1437 C CA . ASN A 1 173 ? 20.186 -7.279 24.558 1.00 28.89 173 ASN A CA 1
ATOM 1438 C C . ASN A 1 173 ? 20.284 -8.805 24.710 1.00 28.89 173 ASN A C 1
ATOM 1440 O O . ASN A 1 173 ? 21.113 -9.268 25.485 1.00 28.89 173 ASN A O 1
ATOM 1444 N N . ASP A 1 174 ? 19.536 -9.585 23.926 1.00 30.97 174 ASP A N 1
ATOM 1445 C CA . ASP A 1 174 ? 19.653 -11.054 23.924 1.00 30.97 174 ASP A CA 1
ATOM 1446 C C . ASP A 1 174 ? 20.878 -11.572 23.129 1.00 30.97 174 ASP A C 1
ATOM 1448 O O . ASP A 1 174 ? 21.079 -12.780 23.018 1.00 30.97 174 ASP A O 1
ATOM 1452 N N . PHE A 1 175 ? 21.709 -10.681 22.566 1.00 38.41 175 PHE A N 1
ATOM 1453 C CA . PHE A 1 175 ? 22.944 -11.030 21.839 1.00 38.41 175 PHE A CA 1
ATOM 1454 C C . PHE A 1 175 ? 24.240 -10.627 22.563 1.00 38.41 175 PHE A C 1
ATOM 1456 O O . PHE A 1 175 ? 25.330 -10.842 22.032 1.00 38.41 175 PHE A O 1
ATOM 1463 N N . THR A 1 176 ? 24.142 -10.070 23.773 1.00 35.03 176 THR A N 1
ATOM 1464 C CA . THR A 1 176 ? 25.294 -9.767 24.635 1.00 35.03 176 THR A CA 1
ATOM 1465 C C . THR A 1 176 ? 25.104 -10.372 26.023 1.00 35.03 176 THR A C 1
ATOM 1467 O O . THR A 1 176 ? 25.012 -9.651 27.013 1.00 35.03 176 THR A O 1
ATOM 1470 N N . THR A 1 177 ? 25.049 -11.702 26.076 1.00 34.59 177 THR A N 1
ATOM 1471 C CA . THR A 1 177 ? 25.515 -12.518 27.210 1.00 34.59 177 THR A CA 1
ATOM 1472 C C . THR A 1 177 ? 25.947 -13.877 26.693 1.00 34.59 177 THR A C 1
ATOM 1474 O O . THR A 1 177 ? 25.247 -14.399 25.798 1.00 34.59 177 THR A O 1
#

InterPro domains:
  IPR001128 Cytochrome P450 [PF00067] (16-154)
  IPR036396 Cytochrome P450 superfamily [G3DSA:1.10.630.10] (3-156)
  IPR036396 Cytochrome P450 superfamily [SSF48264] (17-154)
  IPR050476 Insect Cytochrome P450 Detoxification [PTHR24292] (1-155)

=== Feature glossary ===
The record interleaves many kinds of information about one protein. Here is each kind framed as the question it answers.

Q: What does the local fold look like, residue by residue?
A: The Foldseek 3Di string encodes local tertiary geometry as a 20-letter alphabet — one character per residue — derived from the relative positions of nearby Cα atoms. Unlike the amino-acid sequence, 3Di is a direct function of the 3D structure, so two proteins with the same fold have similar 3Di strings even at low sequence identity.

Q: Which residues are in helices, strands, or loops?
A: The SS8 string is DSSP's per-residue secondary-structure call. α-helix (H) means an i→i+4 H-bond ladder; β-strand (E) means the residue participates in a β-sheet; 3₁₀ (G) and π (I) are tighter and wider helices; T/S are turns/bends; '-' is loop.

Q: How big and how compact is the whole molecule?
A: Radius of gyration (Rg) is the root-mean-square distance of Cα atoms from their centroid — a single number for overall size and compactness. A globular domain of N residues has Rg ≈ 2.2·N^0.38 Å; an extended or disordered chain has a much larger Rg. The Cα contact count is the number of residue pairs whose Cα atoms are within 8 Å and are more than four positions apart in sequence — a standard proxy for tertiary packing density. The bounding box is the smallest axis-aligned box enclosing all Cα atoms.

Q: Where is each backbone atom in 3D?
A: Structure coordinates are given as an mmCIF _atom_site loop: one row per atom with element, residue name, chain id, sequence number, and x/y/z position in Å. Only the four main-chain atoms per residue are included here; side chains are omitted to keep the record compact.

Q: What is the amino-acid chain?
A: Primary structure: the covalent order of the twenty standard amino acids along the backbone. Two proteins with the same sequence will (almost always) fold to the same structure; two with 30% identity often share a fold but not the details.

Q: What if only a Cα trace is available?
A: Three-state secondary structure (P-SEA) collapses the eight DSSP classes into helix (a), strand (b), and coil (c). P-SEA assigns these from Cα geometry alone — distances and angles — without requiring backbone oxygens, so it works on any Cα trace.

Q: What family and function is it annotated with?
A: Database cross-references. InterPro integrates a dozen domain/family signature databases into unified entries with residue-range hits. GO terms attach function/process/location labels with evidence codes. CATH codes position the fold in a four-level structural taxonomy. Organism is the NCBI-taxonomy species name.

Q: How confident is the AlphaFold model at each residue?
A: pLDDT is the predicted lDDT-Cα score: AlphaFold's confidence that the local environment of each residue (all inter-atomic distances within 15 Å) is correctly placed. It is a per-residue number between 0 and 100, with higher meaning more reliable.

Q: How mobile is each atom in the crystal?
A: B-factor (Debye–Waller factor) reflects atomic displacement in the crystal lattice. It is an experimental observable (units Å²), not a prediction; low values mean the atom is pinned down, high values mean it moves or is heterogeneous across the crystal.

Q: Which residues are buried vs exposed?
A: SASA measures how much of the protein is reachable by solvent. It is computed by rolling a water-sized probe over the atomic surface and summing the exposed area (Å²). Per-residue SASA distinguishes core (buried, low SASA) from surface (exposed, high SASA) residues; total SASA is a whole-molecule size measure.

Q: What do the diagnostic plots show?
A: Plot images: a contact map (which residues are close in 3D, as an N×N binary image), a Ramachandran scatter (backbone torsion angles, revealing secondary-structure composition at a glance), and — for AlphaFold structures — a PAE heatmap (pairwise prediction confidence).

Q: What known structures does this most resemble?
A: The Foldseek neighbor list gives the closest experimentally determined structures in the PDB, ranked by structural alignment. TM-score near 1 means near-identical fold; near 0.3 means only rough topology match. This is how one finds what a novel AlphaFold prediction most resembles in the solved-structure universe.

Q: Are the domains correctly placed relative to each other?
A: Predicted aligned error is AlphaFold's pairwise confidence. Unlike pLDDT (per-residue), PAE is per-residue-pair and captures whether two parts of the structure are correctly placed relative to each other. Units are ångströms of expected positional error.

Q: What do the rendered images show?
A: Structure images are PyMOL renders from six orthogonal camera directions. Cartoon representation draws helices as coils and strands as arrows; sticks shows the backbone as bonds; surface shows the solvent-excluded envelope. Rainbow coloring maps sequence position to hue (blue→red, N→C); chain coloring assigns a distinct color per polypeptide.

Q: What are the backbone torsion angles?
A: φ (phi) and ψ (psi) are the two rotatable backbone dihedrals per residue: φ is the C(i-1)–N–Cα–C torsion, ψ is the N–Cα–C–N(i+1) torsion, both in degrees on (−180°, 180°]. α-helical residues cluster near (−60°, −45°); β-strand residues near (−120°, +130°). A Ramachandran plot is simply a scatter of (φ, ψ) for every residue.